Protein AF-A0A8S3W5D9-F1 (afdb_monomer_lite)

Structure (mmCIF, N/CA/C/O backbone):
data_AF-A0A8S3W5D9-F1
#
_entry.id   AF-A0A8S3W5D9-F1
#
loop_
_atom_site.group_PDB
_atom_site.id
_atom_site.type_symbol
_atom_site.label_atom_id
_atom_site.label_alt_id
_atom_site.label_comp_id
_atom_site.label_asym_id
_atom_site.label_entity_id
_atom_site.label_seq_id
_atom_site.pdbx_PDB_ins_code
_atom_site.Cartn_x
_atom_site.Cartn_y
_atom_site.Cartn_z
_atom_site.occupancy
_atom_site.B_iso_or_equiv
_atom_site.auth_seq_id
_atom_site.auth_comp_id
_atom_site.auth_asym_id
_atom_site.auth_atom_id
_atom_site.pdbx_PDB_model_num
ATOM 1 N N . MET A 1 1 ? -58.638 -28.290 43.243 1.00 36.84 1 MET A N 1
ATOM 2 C CA . MET A 1 1 ? -57.303 -28.595 42.692 1.00 36.84 1 MET A CA 1
ATOM 3 C C . MET A 1 1 ? -56.345 -27.625 43.342 1.00 36.84 1 MET A C 1
ATOM 5 O O . MET A 1 1 ? -56.385 -26.438 43.046 1.00 36.84 1 MET A O 1
ATOM 9 N N . GLU A 1 2 ? -55.667 -28.126 44.368 1.00 36.53 2 GLU A N 1
ATOM 10 C CA . GLU A 1 2 ? -54.898 -27.369 45.351 1.00 36.53 2 GLU A CA 1
ATOM 11 C C . GLU A 1 2 ? -53.703 -26.651 44.727 1.00 36.53 2 GLU A C 1
ATOM 13 O O . GLU A 1 2 ? -52.904 -27.234 43.996 1.00 36.53 2 GLU A O 1
ATOM 18 N N . SER A 1 3 ? -53.597 -25.364 45.047 1.00 42.09 3 SER A N 1
ATOM 19 C CA . SER A 1 3 ? -52.453 -24.524 44.723 1.00 42.09 3 SER A CA 1
ATOM 20 C C . SER A 1 3 ? -51.356 -24.793 45.756 1.00 42.09 3 SER A C 1
ATOM 22 O O . SER A 1 3 ? -51.468 -24.388 46.912 1.00 42.09 3 SER A O 1
ATOM 24 N N . ALA A 1 4 ? -50.322 -25.531 45.353 1.00 41.75 4 ALA A N 1
ATOM 25 C CA . ALA A 1 4 ? -49.182 -25.871 46.196 1.00 41.75 4 ALA A CA 1
ATOM 26 C C . ALA A 1 4 ? -48.267 -24.647 46.384 1.00 41.75 4 ALA A C 1
ATOM 28 O O . ALA A 1 4 ? -47.451 -24.313 45.520 1.00 41.75 4 ALA A O 1
ATOM 29 N N . ALA A 1 5 ? -48.394 -23.973 47.528 1.00 47.12 5 ALA A N 1
ATOM 30 C CA . ALA A 1 5 ? -47.416 -22.995 47.984 1.00 47.12 5 ALA A CA 1
ATOM 31 C C . ALA A 1 5 ? -46.080 -23.713 48.253 1.00 47.12 5 ALA A C 1
ATOM 33 O O . ALA A 1 5 ? -45.981 -24.551 49.145 1.00 47.12 5 ALA A O 1
ATOM 34 N N . ARG A 1 6 ? -45.047 -23.417 47.454 1.00 51.97 6 ARG A N 1
ATOM 35 C CA . ARG A 1 6 ? -43.684 -23.924 47.677 1.00 51.97 6 ARG A CA 1
ATOM 36 C C . ARG A 1 6 ? -43.097 -23.250 48.924 1.00 51.97 6 ARG A C 1
ATOM 38 O O . ARG A 1 6 ? -42.790 -22.058 48.884 1.00 51.97 6 ARG A O 1
ATOM 45 N N . TYR A 1 7 ? -42.968 -24.006 50.011 1.00 50.19 7 TYR A N 1
ATOM 46 C CA . TYR A 1 7 ? -42.288 -23.592 51.239 1.00 50.19 7 TYR A CA 1
ATOM 47 C C . TYR A 1 7 ? -40.771 -23.787 51.093 1.00 50.19 7 TYR A C 1
ATOM 49 O O . TYR A 1 7 ? -40.326 -24.807 50.574 1.00 50.19 7 TYR A O 1
ATOM 57 N N . PHE A 1 8 ? -39.990 -22.804 51.544 1.00 58.03 8 PHE A N 1
ATOM 58 C CA . PHE A 1 8 ? -38.555 -22.948 51.797 1.00 58.03 8 PHE A CA 1
ATOM 59 C C . PHE A 1 8 ? -38.371 -23.083 53.315 1.00 58.03 8 PHE A C 1
ATOM 61 O O . PHE A 1 8 ? -38.831 -22.216 54.060 1.00 58.03 8 PHE A O 1
ATOM 68 N N . GLU A 1 9 ? -37.753 -24.177 53.763 1.00 48.09 9 GLU A N 1
ATOM 69 C CA . GLU A 1 9 ? -37.427 -24.424 55.172 1.00 48.09 9 GLU A CA 1
ATOM 70 C C . GLU A 1 9 ? -36.058 -23.824 55.509 1.00 48.09 9 GLU A C 1
ATOM 72 O O . GLU A 1 9 ? -35.058 -24.125 54.859 1.00 48.09 9 GLU A O 1
ATOM 77 N N . VAL A 1 10 ? -36.019 -22.994 56.550 1.00 51.44 10 VAL A N 1
ATOM 78 C CA . VAL A 1 10 ? -34.794 -22.601 57.253 1.00 51.44 10 VAL A CA 1
ATOM 79 C C . VAL A 1 10 ? -35.083 -22.825 58.739 1.00 51.44 10 VAL A C 1
ATOM 81 O O . VAL A 1 10 ? -36.091 -22.334 59.244 1.00 51.44 10 VAL A O 1
ATOM 84 N N . ASP A 1 11 ? -34.263 -23.638 59.408 1.00 51.12 11 ASP A N 1
ATOM 85 C CA . ASP A 1 11 ? -34.349 -23.971 60.842 1.00 51.12 11 ASP A CA 1
ATOM 86 C C . ASP A 1 11 ? -35.689 -24.561 61.340 1.00 51.12 11 ASP A C 1
ATOM 88 O O . ASP A 1 11 ? -36.114 -24.325 62.469 1.00 51.12 11 ASP A O 1
ATOM 92 N N . GLY A 1 12 ? -36.362 -25.375 60.517 1.00 55.16 12 GLY A N 1
ATOM 93 C CA . GLY A 1 12 ? -37.503 -26.196 60.956 1.00 55.16 12 GLY A CA 1
ATOM 94 C C . GLY A 1 12 ? -38.822 -25.445 61.191 1.00 55.16 12 GLY A C 1
ATOM 95 O O . GLY A 1 12 ? -39.760 -26.029 61.733 1.00 55.16 12 GLY A O 1
ATOM 96 N N . LEU A 1 13 ? -38.927 -24.177 60.770 1.00 43.31 13 LEU A N 1
ATOM 97 C CA . LEU A 1 13 ? -40.167 -23.392 60.814 1.00 43.31 13 LEU A CA 1
ATOM 98 C C . LEU A 1 13 ? -40.619 -22.967 59.401 1.00 43.31 13 LEU A C 1
ATOM 100 O O . LEU A 1 13 ? -39.791 -22.538 58.593 1.00 43.31 13 LEU A O 1
ATOM 104 N N . PRO A 1 14 ? -41.929 -23.031 59.080 1.00 50.06 14 PRO A N 1
ATOM 105 C CA . PRO A 1 14 ? -42.445 -22.606 57.782 1.00 50.06 14 PRO A CA 1
ATOM 106 C C . PRO A 1 14 ? -42.304 -21.085 57.619 1.00 50.06 14 PRO A C 1
ATOM 108 O O . PRO A 1 14 ? -43.055 -20.303 58.206 1.00 50.06 14 PRO A O 1
ATOM 111 N N . HIS A 1 15 ? -41.346 -20.649 56.798 1.00 60.06 15 HIS A N 1
ATOM 112 C CA . HIS A 1 15 ? -41.116 -19.232 56.529 1.00 60.06 15 HIS A CA 1
ATOM 113 C C . HIS A 1 15 ? -42.117 -18.710 55.485 1.00 60.06 15 HIS A C 1
ATOM 115 O O . HIS A 1 15 ? -41.978 -18.930 54.277 1.00 60.06 15 HIS A O 1
ATOM 121 N N . PHE A 1 16 ? -43.132 -17.970 55.939 1.00 57.78 16 PHE A N 1
ATOM 122 C CA . PHE A 1 16 ? -43.989 -17.183 55.054 1.00 57.78 16 PHE A CA 1
ATOM 123 C C . PHE A 1 16 ? -43.172 -16.018 54.499 1.00 57.78 16 PHE A C 1
ATOM 125 O O . PHE A 1 16 ? -43.055 -14.970 55.128 1.00 57.78 16 PHE A O 1
ATOM 132 N N . GLY A 1 17 ? -42.578 -16.211 53.317 1.00 63.41 17 GLY A N 1
ATOM 133 C CA . GLY A 1 17 ? -41.844 -15.155 52.628 1.00 63.41 17 GLY A CA 1
ATOM 134 C C . GLY A 1 17 ? -42.749 -13.946 52.429 1.00 63.41 17 GLY A C 1
ATOM 135 O O . GLY A 1 17 ? -43.615 -13.966 51.552 1.00 63.41 17 GLY A O 1
ATOM 136 N N . CYS A 1 18 ? -42.564 -12.914 53.252 1.00 78.25 18 CYS A N 1
ATOM 137 C CA . CYS A 1 18 ? -43.321 -11.683 53.135 1.00 78.25 18 CYS A CA 1
ATOM 138 C C . CYS A 1 18 ? -43.077 -11.086 51.745 1.00 78.25 18 CYS A C 1
ATOM 140 O O . CYS A 1 18 ? -42.005 -11.254 51.153 1.00 78.25 18 CYS A O 1
ATOM 142 N N . LEU A 1 19 ? -44.081 -10.396 51.202 1.00 82.31 19 LEU A N 1
ATOM 143 C CA . LEU A 1 19 ? -43.964 -9.737 49.901 1.00 82.31 19 LEU A CA 1
ATOM 144 C C . LEU A 1 19 ? -42.703 -8.861 49.837 1.00 82.31 19 LEU A C 1
ATOM 146 O O . LEU A 1 19 ? -42.002 -8.884 48.832 1.00 82.31 19 LEU A O 1
ATOM 150 N N . ALA A 1 20 ? -42.369 -8.188 50.943 1.00 84.81 20 ALA A N 1
ATOM 151 C CA . ALA A 1 20 ? -41.162 -7.381 51.084 1.00 84.81 20 ALA A CA 1
ATOM 152 C C . ALA A 1 20 ? -39.865 -8.176 50.849 1.00 84.81 20 ALA A C 1
ATOM 154 O O . ALA A 1 20 ? -38.962 -7.674 50.190 1.00 84.81 20 ALA A O 1
ATOM 155 N N . HIS A 1 21 ? -39.775 -9.424 51.317 1.00 80.62 21 HIS A N 1
ATOM 156 C CA . HIS A 1 21 ? -38.590 -10.258 51.111 1.00 80.62 21 HIS A CA 1
ATOM 157 C C . HIS A 1 21 ? -38.433 -10.673 49.643 1.00 80.62 21 HIS A C 1
ATOM 159 O O . HIS A 1 21 ? -37.343 -10.567 49.088 1.00 80.62 21 HIS A O 1
ATOM 165 N N . LYS A 1 22 ? -39.526 -11.076 48.978 1.00 87.19 22 LYS A N 1
ATOM 166 C CA . LYS A 1 22 ? -39.494 -11.392 47.537 1.00 87.19 22 LYS A CA 1
ATOM 167 C C . LYS A 1 22 ? -39.147 -10.156 46.706 1.00 87.19 22 LYS A C 1
ATOM 169 O O . LYS A 1 22 ? -38.352 -10.256 45.780 1.00 87.19 22 LYS A O 1
ATOM 174 N N . LEU A 1 23 ? -39.710 -8.999 47.065 1.00 87.62 23 LEU A N 1
ATOM 175 C CA . LEU A 1 23 ? -39.392 -7.726 46.420 1.00 87.62 23 LEU A CA 1
ATOM 176 C C . LEU A 1 23 ? -37.906 -7.389 46.584 1.00 87.62 23 LEU A C 1
ATOM 178 O O . LEU A 1 23 ? -37.258 -7.008 45.620 1.00 87.62 23 LEU A O 1
ATOM 182 N N . ASN A 1 24 ? -37.359 -7.581 47.787 1.00 91.38 24 ASN A N 1
ATOM 183 C CA . ASN A 1 24 ? -35.951 -7.335 48.073 1.00 91.38 24 ASN A CA 1
ATOM 184 C C . ASN A 1 24 ? -35.023 -8.237 47.247 1.00 91.38 24 ASN A C 1
ATOM 186 O O . ASN A 1 24 ? -34.031 -7.745 46.726 1.00 91.38 24 ASN A O 1
ATOM 190 N N . LEU A 1 25 ? -35.356 -9.520 47.071 1.00 91.00 25 LEU A N 1
ATOM 191 C CA . LEU A 1 25 ? -34.579 -10.419 46.209 1.00 91.00 25 LEU A CA 1
ATOM 192 C C . LEU A 1 25 ? -34.601 -9.969 44.742 1.00 91.00 25 LEU A C 1
ATOM 194 O O . LEU A 1 25 ? -33.547 -9.862 44.128 1.00 91.00 25 LEU A O 1
ATOM 198 N N . VAL A 1 26 ? -35.775 -9.612 44.206 1.00 93.25 26 VAL A N 1
ATOM 199 C CA . VAL A 1 26 ? -35.895 -9.085 42.832 1.00 93.25 26 VAL A CA 1
ATOM 200 C C . VAL A 1 26 ? -35.097 -7.790 42.660 1.00 93.25 26 VAL A C 1
ATOM 202 O O . VAL A 1 26 ? -34.435 -7.599 41.643 1.00 93.25 26 VAL A O 1
ATOM 205 N N . ILE A 1 27 ? -35.128 -6.902 43.658 1.00 95.00 27 ILE A N 1
ATOM 206 C CA . ILE A 1 27 ? -34.351 -5.658 43.649 1.00 95.00 27 ILE A CA 1
ATOM 207 C C . ILE A 1 27 ? -32.849 -5.960 43.689 1.00 95.00 27 ILE A C 1
ATOM 209 O O . ILE A 1 27 ? -32.093 -5.348 42.941 1.00 95.00 27 ILE A O 1
ATOM 213 N N . GLN A 1 28 ? -32.404 -6.896 44.528 1.00 94.94 28 GLN A N 1
ATOM 214 C CA . GLN A 1 28 ? -30.994 -7.281 44.620 1.00 94.94 28 GLN A CA 1
ATOM 215 C C . GLN A 1 28 ? -30.481 -7.903 43.317 1.00 94.94 28 GLN A C 1
ATOM 217 O O . GLN A 1 28 ? -29.402 -7.526 42.860 1.00 94.94 28 GLN A O 1
ATOM 222 N N . ASP A 1 29 ? -31.264 -8.781 42.689 1.00 95.62 29 ASP A N 1
ATOM 223 C CA . ASP A 1 29 ? -30.923 -9.370 41.392 1.00 95.62 29 ASP A CA 1
ATOM 224 C C . ASP A 1 29 ? -30.850 -8.297 40.297 1.00 95.62 29 ASP A C 1
ATOM 226 O O . ASP A 1 29 ? -29.861 -8.226 39.568 1.00 95.62 29 ASP A O 1
ATOM 230 N N . ALA A 1 30 ? -31.831 -7.389 40.236 1.00 94.88 30 ALA A N 1
ATOM 231 C CA . ALA A 1 30 ? -31.822 -6.286 39.275 1.00 94.88 30 ALA A CA 1
ATOM 232 C C . ALA A 1 30 ? -30.620 -5.345 39.476 1.00 94.88 30 ALA A C 1
ATOM 234 O O . ALA A 1 30 ? -29.973 -4.938 38.512 1.00 94.88 30 ALA A O 1
ATOM 235 N N . LEU A 1 31 ? -30.278 -5.013 40.726 1.00 95.62 31 LEU A N 1
ATOM 236 C CA . LEU A 1 31 ? -29.110 -4.185 41.043 1.00 95.62 31 LEU A CA 1
ATOM 237 C C . LEU A 1 31 ? -27.798 -4.870 40.653 1.00 95.62 31 LEU A C 1
ATOM 239 O O . LEU A 1 31 ? -26.879 -4.199 40.181 1.00 95.62 31 LEU A O 1
ATOM 243 N N . LYS A 1 32 ? -27.713 -6.194 40.816 1.00 96.19 32 LYS A N 1
ATOM 244 C CA . LYS A 1 32 ? -26.554 -6.980 40.393 1.00 96.19 32 LYS A CA 1
ATOM 245 C C . LYS A 1 32 ? -26.386 -6.946 38.875 1.00 96.19 32 LYS A C 1
ATOM 247 O O . LYS A 1 32 ? -25.294 -6.644 38.403 1.00 96.19 32 LYS A O 1
ATOM 252 N N . GLU A 1 33 ? -27.459 -7.171 38.117 1.00 95.69 33 GLU A N 1
ATOM 253 C CA . GLU A 1 33 ? -27.411 -7.083 36.652 1.00 95.69 33 GLU A CA 1
ATOM 254 C C . GLU A 1 33 ? -27.001 -5.684 36.172 1.00 95.69 33 GLU A C 1
ATOM 256 O O . GLU A 1 33 ? -26.160 -5.548 35.281 1.00 95.69 33 GLU A O 1
ATOM 261 N N . ILE A 1 34 ? -27.530 -4.628 36.798 1.00 95.12 34 ILE A N 1
ATOM 262 C CA . ILE A 1 34 ? -27.139 -3.246 36.491 1.00 95.12 34 ILE A CA 1
ATOM 263 C C . ILE A 1 34 ? -25.645 -3.034 36.779 1.00 95.12 34 ILE A C 1
ATOM 265 O O . ILE A 1 34 ? -24.938 -2.476 35.936 1.00 95.12 34 ILE A O 1
ATOM 269 N N . GLY A 1 35 ? -25.134 -3.525 37.911 1.00 94.00 35 GLY A N 1
ATOM 270 C CA . GLY A 1 35 ? -23.704 -3.480 38.234 1.00 94.00 35 GLY A CA 1
ATOM 271 C C . GLY A 1 35 ? -22.832 -4.189 37.190 1.00 94.00 35 GLY A C 1
ATOM 272 O O . GLY A 1 35 ? -21.834 -3.633 36.723 1.00 94.00 35 GLY A O 1
ATOM 273 N N . ASP A 1 36 ? -23.247 -5.374 36.745 1.00 94.38 36 ASP A N 1
ATOM 274 C CA . ASP A 1 36 ? -22.544 -6.148 35.717 1.00 94.38 36 ASP A CA 1
ATOM 275 C C . ASP A 1 36 ? -22.544 -5.440 34.351 1.00 94.38 36 ASP A C 1
ATOM 277 O O . ASP A 1 36 ? -21.566 -5.504 33.604 1.00 94.38 36 ASP A O 1
ATOM 281 N N . THR A 1 37 ? -23.623 -4.740 33.988 1.00 92.56 37 THR A N 1
ATOM 282 C CA . THR A 1 37 ? -23.642 -3.940 32.749 1.00 92.56 37 THR A CA 1
ATOM 283 C C . THR A 1 37 ? -22.747 -2.705 32.841 1.00 92.56 37 THR A C 1
ATOM 285 O O . THR A 1 37 ? -22.040 -2.398 31.879 1.00 92.56 37 THR A O 1
ATOM 288 N N . LEU A 1 38 ? -22.712 -2.036 33.998 1.00 91.88 38 LEU A N 1
ATOM 289 C CA . LEU A 1 38 ? -21.882 -0.854 34.218 1.00 91.88 38 LEU A CA 1
ATOM 290 C C . LEU A 1 38 ? -20.390 -1.183 34.082 1.00 91.88 38 LEU A C 1
ATOM 292 O O . LEU A 1 38 ? -19.671 -0.475 33.377 1.00 91.88 38 LEU A O 1
ATOM 296 N N . THR A 1 39 ? -19.941 -2.288 34.681 1.00 91.88 39 THR A N 1
ATOM 297 C CA . THR A 1 39 ? -18.540 -2.738 34.579 1.00 91.88 39 THR A CA 1
ATOM 298 C C . THR A 1 39 ? -18.141 -3.066 33.138 1.00 91.88 39 THR A C 1
ATOM 300 O O . THR A 1 39 ? -17.059 -2.683 32.690 1.00 91.88 39 THR A O 1
ATOM 303 N N . LYS A 1 40 ? -19.031 -3.694 32.355 1.00 90.00 40 LYS A N 1
ATOM 304 C CA . LYS A 1 40 ? -18.796 -3.945 30.922 1.00 90.00 40 LYS A CA 1
ATOM 305 C C . LYS A 1 40 ? -18.645 -2.643 30.139 1.00 90.00 40 LYS A C 1
ATOM 307 O O . LYS A 1 40 ? -17.696 -2.511 29.370 1.00 90.00 40 LYS A O 1
ATOM 312 N N . VAL A 1 41 ? -19.532 -1.669 30.347 1.00 91.44 41 VAL A N 1
ATOM 313 C CA . VAL A 1 41 ? -19.454 -0.364 29.666 1.00 91.44 41 V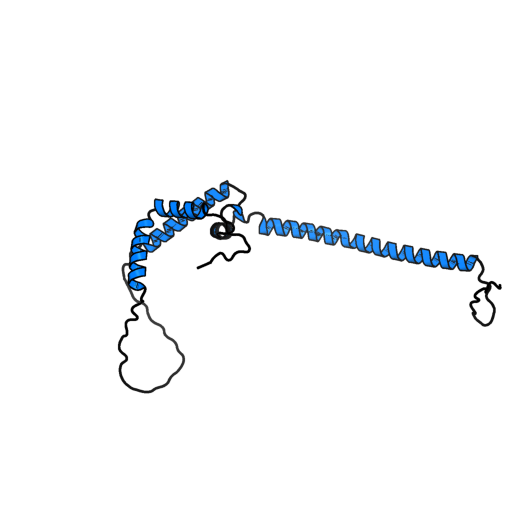AL A CA 1
ATOM 314 C C . VAL A 1 41 ? -18.166 0.376 30.035 1.00 91.44 41 VAL A C 1
ATOM 316 O O . VAL A 1 41 ? -17.491 0.885 29.142 1.00 91.44 41 VAL A O 1
ATOM 319 N N . GLN A 1 42 ? -17.777 0.366 31.312 1.00 90.12 42 GLN A N 1
ATOM 320 C CA . GLN A 1 42 ? -16.510 0.945 31.773 1.00 90.12 42 GLN A CA 1
ATOM 321 C C . GLN A 1 42 ? -15.309 0.290 31.082 1.00 90.12 42 GLN A C 1
ATOM 323 O O . GLN A 1 42 ? -14.475 0.996 30.523 1.00 90.12 42 GLN A O 1
ATOM 328 N N . SER A 1 43 ? -15.270 -1.044 31.007 1.00 87.25 43 SER A N 1
ATOM 329 C CA . SER A 1 43 ? -14.180 -1.756 30.325 1.00 87.25 43 SER A CA 1
ATOM 330 C C . SER A 1 43 ? -14.089 -1.431 28.826 1.00 87.25 43 SER A C 1
ATOM 332 O O . SER A 1 43 ? -12.998 -1.289 28.276 1.00 87.25 43 SER A O 1
ATOM 334 N N . LEU A 1 44 ? -15.227 -1.251 28.147 1.00 85.12 44 LEU A N 1
ATOM 335 C CA . LEU A 1 44 ? -15.256 -0.849 26.738 1.00 85.12 44 LEU A CA 1
ATOM 336 C C . LEU A 1 44 ? -14.764 0.587 26.550 1.00 85.12 44 LEU A C 1
ATOM 338 O O . LEU A 1 44 ? -14.072 0.881 25.574 1.00 85.12 44 LEU A O 1
ATOM 342 N N . GLN A 1 45 ? -15.099 1.469 27.489 1.00 89.56 45 GLN A N 1
ATOM 343 C CA . GLN A 1 45 ? -14.631 2.846 27.486 1.00 89.56 45 GLN A CA 1
ATOM 344 C C . GLN A 1 45 ? -13.114 2.921 27.713 1.00 89.56 45 GLN A C 1
ATOM 346 O O . GLN A 1 45 ? -12.435 3.659 27.003 1.00 89.56 45 GLN A O 1
ATOM 351 N N . GLU A 1 46 ? -12.567 2.099 28.610 1.00 90.38 46 GLU A N 1
ATOM 352 C CA . GLU A 1 46 ? -11.118 1.976 28.825 1.00 90.38 46 GLU A CA 1
ATOM 353 C C . GLU A 1 46 ? -10.373 1.430 27.593 1.00 90.38 46 GLU A C 1
ATOM 355 O O . GLU A 1 46 ? -9.229 1.810 27.334 1.00 90.38 46 GLU A O 1
ATOM 360 N N . LEU A 1 47 ? -11.018 0.578 26.788 1.00 89.62 47 LEU A N 1
ATOM 361 C CA . LEU A 1 47 ? -10.441 0.021 25.558 1.00 89.62 47 LEU A CA 1
ATOM 362 C C . LEU A 1 47 ? -10.492 0.974 24.354 1.00 89.62 47 LEU A C 1
ATOM 364 O O . LEU A 1 47 ? -9.733 0.787 23.397 1.00 89.62 47 LEU A O 1
ATOM 368 N N . TYR A 1 48 ? -11.344 1.999 24.380 1.00 90.38 48 TYR A N 1
ATOM 369 C CA . TYR A 1 48 ? -11.535 2.903 23.245 1.00 90.38 48 TYR A CA 1
ATOM 370 C C . TYR A 1 48 ? -10.261 3.681 22.883 1.00 90.38 48 TYR A C 1
ATOM 372 O O . TYR A 1 48 ? -9.840 3.687 21.721 1.00 90.38 48 TYR A O 1
ATOM 380 N N . ASP A 1 49 ? -9.608 4.294 23.872 1.00 90.69 49 ASP A N 1
ATOM 381 C CA . ASP A 1 49 ? -8.414 5.115 23.646 1.00 90.69 49 ASP A CA 1
ATOM 382 C C . ASP A 1 49 ? -7.211 4.302 23.122 1.00 90.69 49 ASP A C 1
ATOM 384 O O . ASP A 1 49 ? -6.594 4.724 22.133 1.00 90.69 49 ASP A O 1
ATOM 388 N N . PRO A 1 50 ? -6.877 3.117 23.681 1.00 93.06 50 PRO A N 1
ATOM 389 C CA . PRO A 1 50 ? -5.857 2.233 23.119 1.00 93.06 50 PRO A CA 1
ATOM 390 C C . PRO A 1 50 ? -6.134 1.810 21.672 1.00 93.06 50 PRO A C 1
ATOM 392 O O . PRO A 1 50 ? -5.221 1.855 20.844 1.00 93.06 50 PRO A O 1
ATOM 395 N N . VAL A 1 51 ? -7.376 1.435 21.342 1.00 94.31 51 VAL A N 1
ATOM 396 C CA . VAL A 1 51 ? -7.755 1.000 19.985 1.00 94.31 51 VAL A CA 1
ATOM 397 C C . VAL A 1 51 ? -7.653 2.156 18.998 1.00 94.31 51 VAL A C 1
ATOM 399 O O . VAL A 1 51 ? -7.078 2.002 17.918 1.00 94.31 51 VAL A O 1
ATOM 402 N N . LYS A 1 52 ? -8.127 3.344 19.380 1.00 95.25 52 LYS A N 1
ATOM 403 C CA . LYS A 1 52 ? -7.990 4.554 18.565 1.00 95.25 52 LYS A CA 1
ATOM 404 C C . LYS A 1 52 ? -6.520 4.901 18.331 1.00 95.25 52 LYS A C 1
ATOM 406 O O . LYS A 1 52 ? -6.117 5.168 17.200 1.00 95.25 52 LYS A O 1
ATOM 411 N N . LYS A 1 53 ? -5.688 4.831 19.374 1.00 95.88 53 LYS A N 1
ATOM 412 C CA . LYS A 1 53 ? -4.239 5.062 19.271 1.00 95.88 53 LYS A CA 1
ATOM 413 C C . LYS A 1 53 ? -3.559 4.040 18.361 1.00 95.88 53 LYS A C 1
ATOM 415 O O . LYS A 1 53 ? -2.669 4.409 17.597 1.00 95.88 53 LYS A O 1
ATOM 420 N N . LEU A 1 54 ? -3.966 2.772 18.425 1.00 95.75 54 LEU A N 1
ATOM 421 C CA . LEU A 1 54 ? -3.478 1.725 17.530 1.00 95.75 54 LEU A CA 1
ATOM 422 C C . LEU A 1 54 ? -3.869 2.010 16.076 1.00 95.75 54 LEU A C 1
ATOM 424 O O . LEU A 1 54 ? -3.012 1.920 15.200 1.00 95.75 54 LEU A O 1
ATOM 428 N N . ALA A 1 55 ? -5.119 2.399 15.825 1.00 96.19 55 ALA A N 1
ATOM 429 C CA . ALA A 1 55 ? -5.601 2.736 14.489 1.00 96.19 55 ALA A CA 1
ATOM 430 C C . ALA A 1 55 ? -4.827 3.918 13.882 1.00 96.19 55 ALA A C 1
ATOM 432 O O . ALA A 1 55 ? -4.378 3.833 12.738 1.00 96.19 55 ALA A O 1
ATOM 433 N N . GLU A 1 56 ? -4.589 4.983 14.654 1.00 96.69 56 GLU A N 1
ATOM 434 C CA . GLU A 1 56 ? -3.787 6.121 14.189 1.00 96.69 56 GLU A CA 1
ATOM 435 C C . GLU A 1 56 ? -2.323 5.729 13.947 1.00 96.69 56 GLU A C 1
ATOM 437 O O . GLU A 1 56 ? -1.755 6.085 12.915 1.00 96.69 56 GLU A O 1
ATOM 442 N N . LYS A 1 57 ? -1.717 4.919 14.827 1.00 96.31 57 LYS A N 1
ATOM 443 C CA . LYS A 1 57 ? -0.360 4.392 14.604 1.00 96.31 57 LYS A CA 1
ATOM 444 C C . LYS A 1 57 ? -0.269 3.516 13.360 1.00 96.31 57 LYS A C 1
ATOM 446 O O . LYS A 1 57 ? 0.718 3.599 12.635 1.00 96.31 57 LYS A O 1
ATOM 451 N N . LEU A 1 58 ? -1.271 2.676 13.111 1.00 95.81 58 LEU A N 1
ATOM 452 C CA . LEU A 1 58 ? -1.318 1.826 11.927 1.00 95.81 58 LEU A CA 1
ATOM 453 C C . LEU A 1 58 ? -1.434 2.677 10.663 1.00 95.81 58 LEU A C 1
ATOM 455 O O . LEU A 1 58 ? -0.666 2.491 9.723 1.00 95.81 58 LEU A O 1
ATOM 459 N N . LYS A 1 59 ? -2.345 3.652 10.665 1.00 95.19 59 LYS A N 1
ATOM 460 C CA . LYS A 1 59 ? -2.530 4.604 9.567 1.00 95.19 59 LYS A CA 1
ATOM 461 C C . LYS A 1 59 ? -1.248 5.379 9.270 1.00 95.19 59 LYS A C 1
ATOM 463 O O . LYS A 1 59 ? -0.874 5.506 8.106 1.00 95.19 59 LYS A O 1
ATOM 468 N N . GLU A 1 60 ? -0.553 5.847 10.301 1.00 95.75 60 GLU A N 1
ATOM 469 C CA . GLU A 1 60 ? 0.731 6.531 10.150 1.00 95.75 60 GLU A CA 1
ATOM 470 C C . GLU A 1 60 ? 1.828 5.583 9.645 1.00 95.75 60 GLU A C 1
ATOM 472 O O . GLU A 1 60 ? 2.564 5.908 8.715 1.00 95.75 60 GLU A O 1
ATOM 477 N N . GLY A 1 61 ? 1.891 4.358 10.171 1.00 92.88 61 GLY A N 1
ATOM 478 C CA . GLY A 1 61 ? 2.807 3.318 9.700 1.00 92.88 61 GLY A CA 1
ATOM 479 C C . GLY A 1 61 ? 2.602 2.973 8.222 1.00 92.88 61 GLY A C 1
ATOM 480 O O . GLY A 1 61 ? 3.569 2.825 7.477 1.00 92.88 61 GLY A O 1
ATOM 481 N N . MET A 1 62 ? 1.350 2.905 7.769 1.00 91.25 62 MET A N 1
ATOM 482 C CA . MET A 1 62 ? 1.022 2.692 6.360 1.00 91.25 62 MET A CA 1
ATOM 483 C C . MET A 1 62 ? 1.439 3.885 5.499 1.00 91.25 62 MET A C 1
ATOM 485 O O . MET A 1 62 ? 2.042 3.690 4.449 1.00 91.25 62 MET A O 1
ATOM 489 N N . LYS A 1 63 ? 1.176 5.121 5.931 1.00 89.25 63 LYS A N 1
ATOM 490 C CA . LYS A 1 63 ? 1.572 6.322 5.178 1.00 89.25 63 LYS A CA 1
ATOM 491 C C . LYS A 1 63 ? 3.086 6.483 5.080 1.00 89.25 63 LYS A C 1
ATOM 493 O O . LYS A 1 63 ? 3.595 6.776 4.005 1.00 89.25 63 LYS A O 1
ATOM 498 N N . THR A 1 64 ? 3.807 6.267 6.171 1.00 88.69 64 THR A N 1
ATOM 499 C CA . THR A 1 64 ? 5.270 6.409 6.202 1.00 88.69 64 THR A CA 1
ATOM 500 C C . THR A 1 64 ? 5.962 5.345 5.357 1.00 88.69 64 THR A C 1
ATOM 502 O O . THR A 1 64 ? 6.856 5.670 4.580 1.00 88.69 64 THR A O 1
ATOM 505 N N . ARG A 1 65 ? 5.529 4.081 5.459 1.00 86.38 65 ARG A N 1
ATOM 506 C CA . ARG A 1 65 ? 6.169 2.954 4.762 1.00 86.38 65 ARG A CA 1
ATOM 507 C C . ARG A 1 65 ? 5.687 2.764 3.324 1.00 86.38 65 ARG A C 1
ATOM 509 O O . ARG A 1 65 ? 6.475 2.348 2.484 1.00 86.38 65 ARG A O 1
ATOM 516 N N . LEU A 1 66 ? 4.411 3.038 3.038 1.00 82.75 66 LEU A N 1
ATOM 517 C CA . LEU A 1 66 ? 3.779 2.769 1.733 1.00 82.75 66 LEU A CA 1
ATOM 518 C C . LEU A 1 66 ? 3.368 4.035 0.973 1.00 82.75 66 LEU A C 1
ATOM 520 O O . LEU A 1 66 ? 2.969 3.939 -0.185 1.00 82.75 66 LEU A O 1
ATOM 524 N N . GLY A 1 67 ? 3.441 5.219 1.585 1.00 79.25 67 GLY A N 1
ATOM 525 C CA . GLY A 1 67 ? 2.869 6.438 1.007 1.00 79.25 67 GLY A CA 1
ATOM 526 C C . GLY A 1 67 ? 3.514 6.889 -0.300 1.00 79.25 67 GLY A C 1
ATOM 527 O O . GLY A 1 67 ? 2.886 7.630 -1.044 1.00 79.25 67 GLY A O 1
ATOM 528 N N . ASN A 1 68 ? 4.742 6.449 -0.596 1.00 80.31 68 ASN A N 1
ATOM 529 C CA . ASN A 1 68 ? 5.476 6.851 -1.798 1.00 80.31 68 ASN A CA 1
ATOM 530 C C . ASN A 1 68 ? 6.210 5.685 -2.452 1.00 80.31 68 ASN A C 1
ATOM 532 O O . ASN A 1 68 ? 7.378 5.799 -2.815 1.00 80.31 68 ASN A O 1
ATOM 536 N N . LEU A 1 69 ? 5.520 4.556 -2.591 1.00 81.44 69 LEU A N 1
ATOM 537 C CA . LEU A 1 69 ? 6.097 3.369 -3.214 1.00 81.44 69 LEU A CA 1
ATOM 538 C C . LEU A 1 69 ? 6.547 3.637 -4.661 1.00 81.44 69 LEU A C 1
ATOM 540 O O . LEU A 1 69 ? 7.602 3.164 -5.065 1.00 81.44 69 LEU A O 1
ATOM 544 N N . GLU A 1 70 ? 5.792 4.468 -5.388 1.00 80.75 70 GLU A N 1
ATOM 545 C CA . GLU A 1 70 ? 6.079 4.865 -6.776 1.00 80.75 70 GLU A CA 1
ATOM 546 C C . GLU A 1 70 ? 7.387 5.675 -6.912 1.00 80.75 70 GLU A C 1
ATOM 548 O O . GLU A 1 70 ? 8.033 5.642 -7.957 1.00 80.75 70 GLU A O 1
ATOM 553 N N . ARG A 1 71 ? 7.826 6.362 -5.842 1.00 82.94 71 ARG A N 1
ATOM 554 C CA . ARG A 1 71 ? 9.103 7.098 -5.835 1.00 82.94 71 ARG A CA 1
ATOM 555 C C . ARG A 1 71 ? 10.307 6.178 -5.681 1.00 82.94 71 ARG A C 1
ATOM 557 O O . ARG A 1 71 ? 11.428 6.587 -5.973 1.00 82.94 71 ARG A O 1
ATOM 564 N N . ASN A 1 72 ? 10.101 4.959 -5.182 1.00 87.56 72 ASN A N 1
ATOM 565 C CA . ASN A 1 72 ? 11.171 3.983 -5.103 1.00 87.56 72 ASN A CA 1
ATOM 566 C C . ASN A 1 72 ? 11.387 3.378 -6.491 1.00 87.56 72 ASN A C 1
ATOM 568 O O . ASN A 1 72 ? 10.532 2.654 -7.006 1.00 87.56 72 ASN A O 1
ATOM 572 N N . GLU A 1 73 ? 12.542 3.676 -7.077 1.00 88.56 73 GLU A N 1
ATOM 573 C CA . GLU A 1 73 ? 12.901 3.230 -8.417 1.00 88.56 73 GLU A CA 1
ATOM 574 C C . GLU A 1 73 ? 12.867 1.702 -8.534 1.00 88.56 73 GLU A C 1
ATOM 576 O O . GLU A 1 73 ? 12.182 1.177 -9.402 1.00 88.56 73 GLU A O 1
ATOM 581 N N . THR A 1 74 ? 13.525 0.969 -7.634 1.00 88.44 74 THR A N 1
ATOM 582 C CA . THR A 1 74 ? 13.615 -0.498 -7.699 1.00 88.44 74 THR A CA 1
ATOM 583 C C . THR A 1 74 ? 12.247 -1.165 -7.647 1.00 88.44 74 THR A C 1
ATOM 585 O O . THR A 1 74 ? 11.958 -2.048 -8.456 1.00 88.44 74 THR A O 1
ATOM 588 N N . ILE A 1 75 ? 11.388 -0.745 -6.714 1.00 88.44 75 ILE A N 1
ATOM 589 C CA . ILE A 1 75 ? 10.050 -1.329 -6.562 1.00 88.44 75 ILE A CA 1
ATOM 590 C C . ILE A 1 75 ? 9.202 -1.010 -7.790 1.00 88.44 75 ILE A C 1
ATOM 592 O O . ILE A 1 75 ? 8.522 -1.891 -8.317 1.00 88.44 75 ILE A O 1
ATOM 596 N N . SER A 1 76 ? 9.275 0.223 -8.283 1.00 88.81 76 SER A N 1
ATOM 597 C CA . SER A 1 76 ? 8.475 0.652 -9.426 1.00 88.81 76 SER A CA 1
ATOM 598 C C . SER A 1 76 ? 8.942 -0.006 -10.723 1.00 88.81 76 SER A C 1
ATOM 600 O O . SER A 1 76 ? 8.109 -0.502 -11.477 1.00 88.81 76 SER A O 1
ATOM 602 N N . LEU A 1 77 ? 10.257 -0.109 -10.947 1.00 88.69 77 LEU A N 1
ATOM 603 C CA . LEU A 1 77 ? 10.841 -0.847 -12.070 1.00 88.69 77 LEU A CA 1
ATOM 604 C C . LEU A 1 77 ? 10.421 -2.317 -12.039 1.00 88.69 77 LEU A C 1
ATOM 606 O O . LEU A 1 77 ? 9.904 -2.825 -13.028 1.00 88.69 77 LEU A O 1
ATOM 610 N N . SER A 1 78 ? 10.569 -2.976 -10.887 1.00 89.25 78 SER A N 1
ATOM 611 C CA . SER A 1 78 ? 10.174 -4.382 -10.721 1.00 89.25 78 SER A CA 1
ATOM 612 C C . SER A 1 78 ? 8.678 -4.582 -10.978 1.00 89.25 78 SER A C 1
ATOM 614 O O . SER A 1 78 ? 8.270 -5.587 -11.548 1.00 89.25 78 SER A O 1
ATOM 616 N N . THR A 1 79 ? 7.855 -3.605 -10.590 1.00 89.88 79 THR A N 1
ATOM 617 C CA . THR A 1 79 ? 6.404 -3.645 -10.799 1.00 89.88 79 THR A CA 1
ATOM 618 C C . THR A 1 79 ? 6.026 -3.440 -12.268 1.00 89.88 79 THR A C 1
ATOM 620 O O . THR A 1 79 ? 5.133 -4.125 -12.760 1.00 89.88 79 THR A O 1
ATOM 623 N N . ILE A 1 80 ? 6.701 -2.538 -12.993 1.00 89.81 80 ILE A N 1
ATOM 624 C CA . ILE A 1 80 ? 6.480 -2.356 -14.438 1.00 89.81 80 ILE A CA 1
ATOM 625 C C . ILE A 1 80 ? 6.901 -3.604 -15.223 1.00 89.81 80 ILE A C 1
ATOM 627 O O . ILE A 1 80 ? 6.208 -4.009 -16.158 1.00 89.81 80 ILE A O 1
ATOM 631 N N . LEU A 1 81 ? 8.020 -4.221 -14.842 1.00 88.50 81 LEU A N 1
ATOM 632 C CA . LEU A 1 81 ? 8.542 -5.429 -15.484 1.00 88.50 81 LEU A CA 1
ATOM 633 C C . LEU A 1 81 ? 7.732 -6.690 -15.156 1.00 88.50 81 LEU A C 1
ATOM 635 O O . LEU A 1 81 ? 7.961 -7.728 -15.766 1.00 88.50 81 LEU A O 1
ATOM 639 N N . ASP A 1 82 ? 6.764 -6.620 -14.240 1.00 88.56 82 ASP A N 1
ATOM 640 C CA . ASP A 1 82 ? 5.826 -7.714 -14.008 1.00 88.56 82 ASP A CA 1
ATOM 641 C C . ASP A 1 82 ? 4.679 -7.659 -15.043 1.00 88.56 82 ASP A C 1
ATOM 643 O O . ASP A 1 82 ? 3.891 -6.698 -15.040 1.00 88.56 82 ASP A O 1
ATOM 647 N N . PRO A 1 83 ? 4.504 -8.699 -15.886 1.00 85.94 83 PRO A N 1
ATOM 648 C CA . PRO A 1 83 ? 3.468 -8.730 -16.923 1.00 85.94 83 PRO A CA 1
ATOM 649 C C . PRO A 1 83 ? 2.033 -8.598 -16.394 1.00 85.94 83 PRO A C 1
ATOM 651 O O . PRO A 1 83 ? 1.113 -8.288 -17.155 1.00 85.94 83 PRO A O 1
ATOM 654 N N . ARG A 1 84 ? 1.813 -8.847 -15.096 1.00 85.44 84 ARG A N 1
ATOM 655 C CA . ARG A 1 84 ? 0.497 -8.758 -14.441 1.00 85.44 84 ARG A CA 1
ATOM 656 C C . ARG A 1 84 ? 0.114 -7.328 -14.072 1.00 85.44 84 ARG A C 1
ATOM 658 O O . ARG A 1 84 ? -1.069 -7.045 -13.889 1.00 85.44 84 ARG A O 1
ATOM 665 N N . PHE A 1 85 ? 1.095 -6.443 -13.917 1.00 86.00 85 PHE A N 1
ATOM 666 C CA . PHE A 1 85 ? 0.897 -5.097 -13.386 1.00 86.00 85 PHE A CA 1
ATOM 667 C C . PHE A 1 85 ? 1.187 -4.021 -14.434 1.00 86.00 85 PHE A C 1
ATOM 669 O O . PHE A 1 85 ? 0.313 -3.183 -14.688 1.00 86.00 85 PHE A O 1
ATOM 676 N N . LYS A 1 86 ? 2.372 -4.051 -15.062 1.00 87.75 86 LYS A N 1
ATOM 677 C CA . LYS A 1 86 ? 2.843 -3.041 -16.027 1.00 87.75 86 LYS A CA 1
ATOM 678 C C . LYS A 1 86 ? 2.524 -1.613 -15.549 1.00 87.75 86 LYS A C 1
ATOM 680 O O . LYS A 1 86 ? 2.736 -1.264 -14.389 1.00 87.75 86 LYS A O 1
ATOM 685 N N . LEU A 1 87 ? 1.935 -0.790 -16.419 1.00 84.25 87 LEU A N 1
ATOM 686 C CA . LEU A 1 87 ? 1.557 0.593 -16.124 1.00 84.25 87 LEU A CA 1
ATOM 687 C C . LEU A 1 87 ? 0.318 0.729 -15.221 1.00 84.25 87 LEU A C 1
ATOM 689 O O . LEU A 1 87 ? 0.046 1.825 -14.743 1.00 84.25 87 LEU A O 1
ATOM 693 N N . LYS A 1 88 ? -0.454 -0.341 -14.966 1.00 84.69 88 LYS A N 1
ATOM 694 C CA . LYS A 1 88 ? -1.681 -0.249 -14.144 1.00 84.69 88 LYS A CA 1
ATOM 695 C C . LYS A 1 88 ? -1.408 -0.105 -12.654 1.00 84.69 88 LYS A C 1
ATOM 697 O O . LYS A 1 88 ? -2.295 0.339 -11.928 1.00 84.69 88 LYS A O 1
ATOM 702 N N . ALA A 1 89 ? -0.228 -0.506 -12.191 1.00 82.56 89 ALA A N 1
ATOM 703 C CA . ALA A 1 89 ? 0.116 -0.394 -10.779 1.00 82.56 89 ALA A CA 1
ATOM 704 C C . ALA A 1 89 ? 0.463 1.038 -10.349 1.00 82.56 89 ALA A C 1
ATOM 706 O O . ALA A 1 89 ? 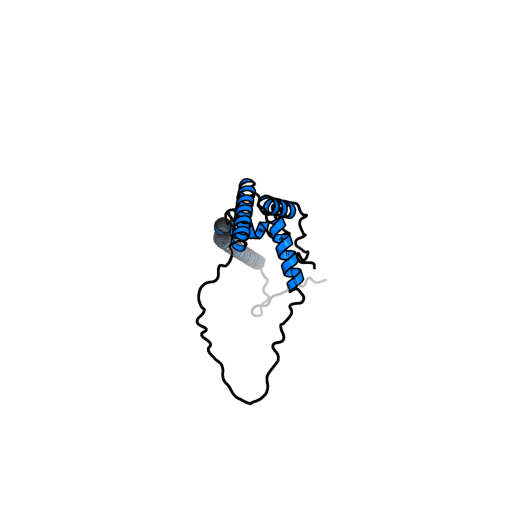0.400 1.329 -9.157 1.00 82.56 89 ALA A O 1
ATOM 707 N N . ILE A 1 90 ? 0.792 1.919 -11.299 1.00 84.06 90 ILE A N 1
ATOM 708 C CA . ILE A 1 90 ? 1.199 3.298 -11.030 1.00 84.06 90 ILE A CA 1
ATOM 709 C C . ILE A 1 90 ? 0.029 4.228 -11.346 1.00 84.06 90 ILE A C 1
ATOM 711 O O . ILE A 1 90 ? -0.553 4.175 -12.429 1.00 84.06 90 ILE A O 1
ATOM 715 N N . LYS A 1 91 ? -0.334 5.087 -10.392 1.00 85.38 91 LYS A N 1
ATOM 716 C CA . LYS A 1 91 ? -1.426 6.057 -10.560 1.00 85.38 91 LYS A CA 1
ATOM 717 C C . LYS A 1 91 ? -0.936 7.383 -11.137 1.00 85.38 91 LY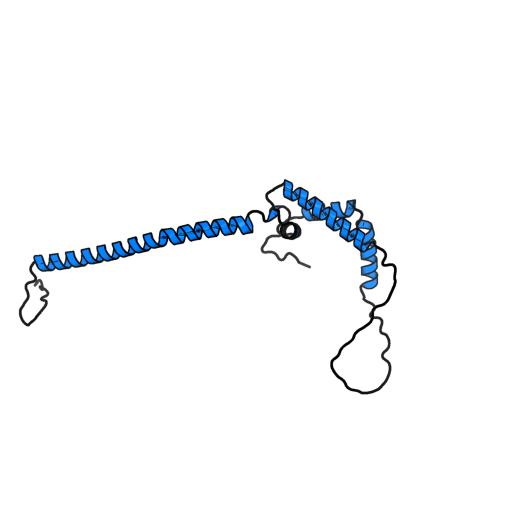S A C 1
ATOM 719 O O . LYS A 1 91 ? -1.682 8.038 -11.864 1.00 85.38 91 LYS A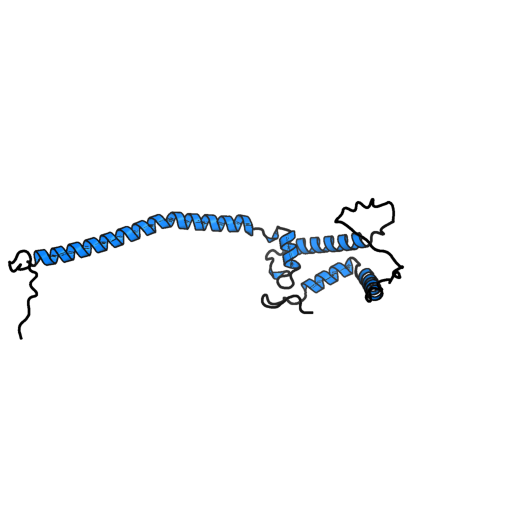 O 1
ATOM 724 N N . ASN A 1 92 ? 0.290 7.794 -10.811 1.00 87.19 92 ASN A N 1
ATOM 725 C CA . ASN A 1 92 ? 0.846 9.067 -11.260 1.00 87.19 92 ASN A CA 1
ATOM 726 C C . ASN A 1 92 ? 1.449 8.967 -12.676 1.00 87.19 92 ASN A C 1
ATOM 728 O O . ASN A 1 92 ? 2.415 8.240 -12.900 1.00 87.19 92 ASN A O 1
ATOM 732 N N . LYS A 1 93 ? 0.919 9.759 -13.618 1.00 86.19 93 LYS A N 1
ATOM 733 C CA . LYS A 1 93 ? 1.390 9.810 -15.013 1.00 86.19 93 LYS A CA 1
ATOM 734 C C . LYS A 1 93 ? 2.822 10.332 -15.155 1.00 86.19 93 LYS A C 1
ATOM 736 O O . LYS A 1 93 ? 3.562 9.817 -15.982 1.00 86.19 93 LYS A O 1
ATOM 741 N N . GLU A 1 94 ? 3.230 11.305 -14.345 1.00 87.38 94 GLU A N 1
ATOM 742 C CA . GLU A 1 94 ? 4.586 11.873 -14.411 1.00 87.38 94 GLU A CA 1
ATOM 743 C C . GLU A 1 94 ? 5.641 10.829 -14.033 1.00 87.38 94 GLU A C 1
ATOM 745 O O . GLU A 1 94 ? 6.679 10.706 -14.682 1.00 87.38 94 GLU A O 1
ATOM 750 N N . GLN A 1 95 ? 5.336 10.015 -13.019 1.00 85.25 95 GLN A N 1
ATOM 751 C CA . GLN A 1 95 ? 6.217 8.933 -12.584 1.00 85.25 95 GLN A CA 1
ATOM 752 C C . GLN A 1 95 ? 6.311 7.817 -13.625 1.00 85.25 95 GLN A C 1
ATOM 754 O O . GLN A 1 95 ? 7.382 7.241 -13.782 1.00 85.25 95 GLN A O 1
ATOM 759 N N . ILE A 1 96 ? 5.235 7.542 -14.370 1.00 86.25 96 ILE A N 1
ATOM 760 C CA . ILE A 1 96 ? 5.265 6.575 -15.476 1.00 86.25 96 ILE A CA 1
ATOM 761 C C . ILE A 1 96 ? 6.272 7.008 -16.545 1.00 86.25 96 ILE A C 1
ATOM 763 O O . ILE A 1 96 ? 7.113 6.205 -16.942 1.00 86.25 96 ILE A O 1
ATOM 767 N N . GLU A 1 97 ? 6.214 8.262 -16.993 1.00 88.06 97 GLU A N 1
ATOM 768 C CA . GLU A 1 97 ? 7.119 8.756 -18.038 1.00 88.06 97 GLU A CA 1
ATOM 769 C C . GLU A 1 97 ? 8.571 8.816 -17.553 1.00 88.06 97 GLU A C 1
ATOM 771 O O . GLU A 1 97 ? 9.482 8.364 -18.247 1.00 88.06 97 GLU A O 1
ATOM 776 N N . HIS A 1 98 ? 8.792 9.269 -16.316 1.00 88.81 98 HIS A N 1
ATOM 777 C CA . HIS A 1 98 ? 10.112 9.228 -15.688 1.00 88.81 98 HIS A CA 1
ATOM 778 C C . HIS A 1 98 ? 10.685 7.802 -15.652 1.00 88.81 98 HIS A C 1
ATOM 780 O O . HIS A 1 98 ? 11.842 7.576 -16.002 1.00 88.81 98 HIS A O 1
ATOM 786 N N . LEU A 1 99 ? 9.863 6.819 -15.285 1.00 87.69 99 LEU A N 1
ATOM 787 C CA . LEU A 1 99 ? 10.289 5.431 -15.154 1.00 87.69 99 LEU A CA 1
ATOM 788 C C . LEU A 1 99 ? 10.542 4.754 -16.507 1.00 87.69 99 LEU A C 1
ATOM 790 O O . LEU A 1 99 ? 11.477 3.963 -16.620 1.00 87.69 99 LEU A O 1
ATOM 794 N N . LYS A 1 100 ? 9.773 5.105 -17.547 1.00 88.50 100 LYS A N 1
ATOM 795 C CA . LYS A 1 100 ? 10.065 4.707 -18.933 1.00 88.50 100 LYS A CA 1
ATOM 796 C C . LYS A 1 100 ? 11.429 5.222 -19.378 1.00 88.50 100 LYS A C 1
ATOM 798 O O . LYS A 1 100 ? 12.200 4.460 -19.951 1.00 88.50 100 LYS A O 1
ATOM 803 N N . ASN A 1 101 ? 11.748 6.482 -19.086 1.00 88.44 101 ASN A N 1
ATOM 804 C CA . ASN A 1 101 ? 13.045 7.061 -19.436 1.00 88.44 101 ASN A CA 1
ATOM 805 C C . ASN A 1 101 ? 14.190 6.360 -18.696 1.00 88.44 101 ASN A C 1
ATOM 807 O O . ASN A 1 101 ? 15.192 6.015 -19.316 1.00 88.44 101 ASN A O 1
ATOM 811 N N . ILE A 1 102 ? 14.017 6.073 -17.401 1.00 88.81 102 ILE A N 1
ATOM 812 C CA . ILE A 1 102 ? 14.989 5.286 -16.629 1.00 88.81 102 ILE A CA 1
ATOM 813 C C . ILE A 1 102 ? 15.185 3.896 -17.243 1.00 88.81 102 ILE A C 1
ATOM 815 O O . ILE A 1 102 ? 16.324 3.460 -17.393 1.00 88.81 102 ILE A O 1
ATOM 819 N N . LEU A 1 103 ? 14.102 3.202 -17.614 1.00 88.25 103 LEU A N 1
ATOM 820 C CA . LEU A 1 103 ? 14.187 1.890 -18.261 1.00 88.25 103 LEU A CA 1
ATOM 821 C C . LEU A 1 103 ? 14.955 1.960 -19.578 1.00 88.25 103 LEU A C 1
ATOM 823 O O . LEU A 1 103 ? 15.865 1.162 -19.775 1.00 88.25 103 LEU A O 1
ATOM 827 N N . LYS A 1 104 ? 14.645 2.939 -20.434 1.00 86.50 104 LYS A N 1
ATOM 828 C CA . LYS A 1 104 ? 15.358 3.158 -21.699 1.00 86.50 104 LYS A CA 1
ATOM 829 C C . LYS A 1 104 ? 16.855 3.347 -21.460 1.00 86.50 104 LYS A C 1
ATOM 831 O O . LYS A 1 104 ? 17.656 2.621 -22.033 1.00 86.50 104 LYS A O 1
ATOM 836 N N . ILE A 1 105 ? 17.231 4.233 -20.534 1.00 86.50 105 ILE A N 1
ATOM 837 C CA . ILE A 1 105 ? 18.638 4.475 -20.178 1.00 86.50 105 ILE A CA 1
ATOM 838 C C . ILE A 1 105 ? 19.315 3.196 -19.668 1.00 86.50 105 ILE A C 1
ATOM 840 O O . ILE A 1 105 ? 20.433 2.892 -20.077 1.00 86.50 105 ILE A O 1
ATOM 844 N N . LYS A 1 106 ? 18.652 2.423 -18.797 1.00 87.31 106 LYS A N 1
ATOM 845 C CA . LYS A 1 106 ? 19.210 1.163 -18.285 1.00 87.31 106 LYS A CA 1
ATOM 846 C C . LYS A 1 106 ? 19.427 0.143 -19.396 1.00 87.31 106 LYS A C 1
ATOM 848 O O . LYS A 1 106 ? 20.501 -0.438 -19.455 1.00 87.31 106 LYS A O 1
ATOM 853 N N . ILE A 1 107 ? 18.456 -0.035 -20.289 1.00 84.38 107 ILE A N 1
ATOM 854 C CA . ILE A 1 107 ? 18.576 -0.969 -21.416 1.00 84.38 107 ILE A CA 1
ATOM 855 C C . ILE A 1 107 ? 19.742 -0.558 -22.327 1.00 84.38 107 ILE A C 1
ATOM 857 O O . ILE A 1 107 ? 20.574 -1.396 -22.662 1.00 84.38 107 ILE A O 1
ATOM 861 N N . ILE A 1 108 ? 19.863 0.731 -22.653 1.00 82.00 108 ILE A N 1
ATOM 862 C CA . ILE A 1 108 ? 20.967 1.262 -23.469 1.00 82.00 108 ILE A CA 1
ATOM 863 C C . ILE A 1 108 ? 22.323 1.006 -22.797 1.00 82.00 108 ILE A C 1
ATOM 865 O O . ILE A 1 108 ? 23.264 0.548 -23.445 1.00 82.00 108 ILE A O 1
ATOM 869 N N . ASN A 1 109 ? 22.434 1.260 -21.492 1.00 85.12 109 ASN A N 1
ATOM 870 C CA . ASN A 1 109 ? 23.670 1.023 -20.745 1.00 85.12 109 ASN A CA 1
ATOM 871 C C . ASN A 1 109 ? 24.054 -0.463 -20.711 1.00 85.12 109 ASN A C 1
ATOM 873 O O . ASN A 1 109 ? 25.233 -0.784 -20.857 1.00 85.12 109 ASN A O 1
ATOM 877 N N . GLU A 1 110 ? 23.085 -1.367 -20.562 1.00 84.31 110 GLU A N 1
ATOM 878 C CA . GLU A 1 110 ? 23.317 -2.816 -20.609 1.00 84.31 110 GLU A CA 1
ATOM 879 C C . GLU A 1 110 ? 23.774 -3.277 -22.001 1.00 84.31 110 GLU A C 1
ATOM 881 O O . GLU A 1 110 ? 24.716 -4.062 -22.115 1.00 84.31 110 GLU A O 1
ATOM 886 N N . ILE A 1 111 ? 23.167 -2.748 -23.070 1.00 80.19 111 ILE A N 1
ATOM 887 C CA . ILE A 1 111 ? 23.574 -3.032 -24.456 1.00 80.19 111 ILE A CA 1
ATOM 888 C C . ILE A 1 111 ? 25.013 -2.558 -24.695 1.00 80.19 111 ILE A C 1
ATOM 890 O O . ILE A 1 111 ? 25.854 -3.321 -25.170 1.00 80.19 111 ILE A O 1
ATOM 894 N N . ASN A 1 112 ? 25.332 -1.323 -24.304 1.00 79.88 112 ASN A N 1
ATOM 895 C CA . ASN A 1 112 ? 26.671 -0.757 -24.470 1.00 79.88 112 ASN A CA 1
ATOM 896 C C . ASN A 1 112 ? 27.729 -1.494 -23.636 1.00 79.88 112 ASN A C 1
ATOM 898 O O . ASN A 1 112 ? 28.866 -1.634 -24.082 1.00 79.88 112 ASN A O 1
ATOM 902 N N . SER A 1 113 ? 27.362 -1.991 -22.452 1.00 80.31 113 SER A N 1
ATOM 903 C CA . SER A 1 113 ? 28.264 -2.767 -21.590 1.00 80.31 113 SER A CA 1
ATOM 904 C C . SER A 1 113 ? 28.593 -4.138 -22.183 1.00 80.31 113 SER A C 1
ATOM 906 O O . SER A 1 113 ? 29.726 -4.596 -22.060 1.00 80.31 113 SER A O 1
ATOM 908 N N . LYS A 1 114 ? 27.638 -4.776 -22.871 1.00 69.06 114 LYS A N 1
ATOM 909 C CA . LYS A 1 114 ? 27.862 -6.042 -23.591 1.00 69.06 114 LYS A CA 1
ATOM 910 C C . LYS A 1 114 ? 28.652 -5.867 -24.892 1.00 69.06 114 LYS A C 1
ATOM 912 O O . LYS A 1 114 ? 29.345 -6.791 -25.300 1.00 69.06 114 LYS A O 1
ATOM 917 N N . ASN A 1 115 ? 28.586 -4.685 -25.505 1.00 62.91 115 ASN A N 1
ATOM 918 C CA . ASN A 1 115 ? 29.303 -4.349 -26.739 1.00 62.91 115 ASN A CA 1
ATOM 919 C C . ASN A 1 115 ? 30.739 -3.829 -26.513 1.00 62.91 115 ASN A C 1
ATOM 921 O O . ASN A 1 115 ? 31.419 -3.484 -27.480 1.00 62.91 115 ASN A O 1
ATOM 925 N N . GLN A 1 116 ? 31.226 -3.764 -25.267 1.00 52.19 116 GLN A N 1
ATOM 926 C CA . GLN A 1 116 ? 32.645 -3.511 -25.004 1.00 52.19 116 GLN A CA 1
ATOM 927 C C . GLN A 1 116 ? 33.468 -4.751 -25.395 1.00 52.19 116 GLN A C 1
ATOM 929 O O . GLN A 1 116 ? 33.241 -5.828 -24.836 1.00 52.19 116 GLN A O 1
ATOM 934 N N . PRO A 1 117 ? 34.441 -4.640 -26.319 1.00 45.50 117 PRO A N 1
ATOM 935 C CA . PRO A 1 117 ? 35.350 -5.737 -26.595 1.00 45.50 117 PRO A CA 1
ATOM 936 C C . PRO A 1 117 ? 36.194 -5.981 -25.343 1.00 45.50 117 PRO A C 1
ATOM 938 O O . PRO A 1 117 ? 36.958 -5.116 -24.911 1.00 45.50 117 PRO A O 1
ATOM 941 N N . VAL A 1 118 ? 36.070 -7.173 -24.763 1.00 42.47 118 VAL A N 1
ATOM 942 C CA . VAL A 1 118 ? 37.021 -7.682 -23.773 1.00 42.47 118 VAL A CA 1
ATOM 943 C C . VAL A 1 118 ? 38.369 -7.834 -24.481 1.00 42.47 118 VAL A C 1
ATOM 945 O O . VAL A 1 118 ? 38.679 -8.879 -25.047 1.00 42.47 118 VAL A O 1
ATOM 948 N N . ASN A 1 119 ? 39.167 -6.765 -24.496 1.00 37.62 119 ASN A N 1
ATOM 949 C CA . ASN A 1 119 ? 40.571 -6.854 -24.857 1.00 37.62 119 ASN A CA 1
ATOM 950 C C . ASN A 1 119 ? 41.296 -7.565 -23.711 1.00 37.62 119 ASN A C 1
ATOM 952 O O . ASN A 1 119 ? 41.271 -7.123 -22.562 1.00 37.62 119 ASN A O 1
ATOM 956 N N . SER A 1 120 ? 41.878 -8.711 -24.040 1.00 45.78 120 SER A N 1
ATOM 957 C CA . SER A 1 120 ? 42.572 -9.613 -23.130 1.00 45.78 120 SER A CA 1
ATOM 958 C C . SER A 1 120 ? 43.813 -8.958 -22.516 1.00 45.78 120 SER A C 1
ATOM 960 O O . SER A 1 120 ? 44.598 -8.334 -23.226 1.00 45.78 120 SER A O 1
ATOM 962 N N . GLY A 1 121 ? 44.028 -9.163 -21.214 1.00 30.94 121 GLY A N 1
ATOM 963 C CA . GLY A 1 121 ? 45.266 -8.786 -20.537 1.00 30.94 121 GLY A CA 1
ATOM 964 C C . GLY A 1 121 ? 45.263 -9.098 -19.039 1.00 30.94 121 GLY A C 1
ATOM 965 O O . GLY A 1 121 ? 44.702 -8.338 -18.261 1.00 30.94 121 GLY A O 1
ATOM 966 N N . GLU A 1 122 ? 45.977 -10.172 -18.684 1.00 31.42 122 GLU A N 1
ATOM 967 C CA . GLU A 1 122 ? 46.614 -10.452 -17.379 1.00 31.42 122 GLU A CA 1
ATOM 968 C C . GLU A 1 122 ? 45.860 -11.206 -16.258 1.00 31.42 122 GLU A C 1
ATOM 970 O O . GLU A 1 122 ? 44.632 -11.269 -16.235 1.00 31.42 122 GLU A O 1
ATOM 975 N N . PRO A 1 123 ? 46.610 -11.957 -15.416 1.00 38.81 123 PRO A N 1
ATOM 976 C CA . PRO A 1 123 ? 46.333 -13.354 -15.135 1.00 38.81 123 PRO A CA 1
ATOM 977 C C . PRO A 1 123 ? 45.695 -13.559 -13.763 1.00 38.81 123 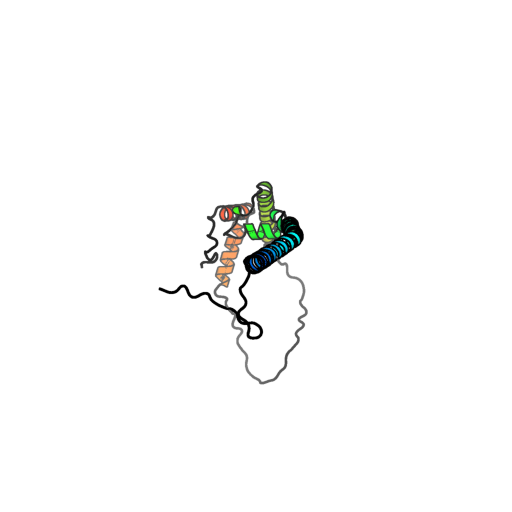PRO A C 1
ATOM 979 O O . PRO A 1 123 ? 46.039 -12.928 -12.766 1.00 38.81 123 PRO A O 1
ATOM 982 N N . VAL A 1 124 ? 44.804 -14.539 -13.710 1.00 39.88 124 VAL A N 1
ATOM 983 C CA . VAL A 1 124 ? 44.281 -15.129 -12.477 1.00 39.88 124 VAL A CA 1
ATOM 984 C C . VAL A 1 124 ? 45.386 -15.887 -11.725 1.00 39.88 124 VAL A C 1
ATOM 986 O O . VAL A 1 124 ? 45.965 -16.816 -12.294 1.00 39.88 124 VAL A O 1
ATOM 989 N N . PRO A 1 125 ? 45.648 -15.598 -10.435 1.00 41.12 125 PRO A N 1
ATOM 990 C CA . PRO A 1 125 ? 46.237 -16.577 -9.541 1.00 41.12 125 PRO A CA 1
ATOM 991 C C . PRO A 1 125 ? 45.115 -17.477 -9.007 1.00 41.12 125 PRO A C 1
ATOM 993 O O . PRO A 1 125 ? 44.265 -17.062 -8.217 1.00 41.12 125 PRO A O 1
ATOM 996 N N . SER A 1 126 ? 45.112 -18.726 -9.462 1.00 39.78 126 SER A N 1
ATOM 997 C CA . SER A 1 126 ? 44.322 -19.801 -8.868 1.00 39.78 126 SER A CA 1
ATOM 998 C C . SER A 1 126 ? 44.777 -20.053 -7.430 1.00 39.78 126 SER A C 1
ATOM 1000 O O . SER A 1 126 ? 45.932 -20.404 -7.201 1.00 39.78 126 SER A O 1
ATOM 1002 N N . SER A 1 127 ? 43.848 -19.955 -6.481 1.00 33.53 127 SER A N 1
ATOM 1003 C CA . SER A 1 127 ? 44.010 -20.474 -5.120 1.00 33.53 127 SER A CA 1
ATOM 1004 C C . SER A 1 127 ? 42.936 -21.523 -4.872 1.00 33.53 127 SER A C 1
ATOM 1006 O O . SER A 1 127 ? 41.793 -21.215 -4.544 1.00 33.53 127 SER A O 1
ATOM 1008 N N . SER A 1 128 ? 43.316 -22.780 -5.068 1.00 37.00 128 SER A N 1
ATOM 1009 C CA . SER A 1 128 ? 42.585 -23.962 -4.625 1.00 37.00 128 SER A CA 1
ATOM 1010 C C . SER A 1 128 ? 42.857 -24.250 -3.146 1.00 37.00 128 SER A C 1
ATOM 1012 O O . SER A 1 128 ? 44.012 -24.271 -2.728 1.00 37.00 128 SER A O 1
ATOM 1014 N N . SER A 1 129 ? 41.813 -24.583 -2.389 1.00 33.47 129 SER A N 1
ATOM 1015 C CA . SER A 1 129 ? 41.885 -25.415 -1.176 1.00 33.47 129 SER A CA 1
ATOM 1016 C C . SER A 1 129 ? 40.495 -26.007 -0.914 1.00 33.47 129 SER A C 1
ATOM 1018 O O . SER A 1 129 ? 39.508 -25.321 -1.147 1.00 33.47 129 SER A O 1
ATOM 1020 N N . SER A 1 130 ? 40.273 -27.210 -0.398 1.00 33.84 130 SER A N 1
ATOM 1021 C CA . SER A 1 130 ? 40.946 -28.514 -0.427 1.00 33.84 130 SER A CA 1
ATOM 1022 C C . SER A 1 130 ? 40.026 -29.435 0.387 1.00 33.84 130 SER A C 1
ATOM 1024 O O . SER A 1 130 ? 39.604 -29.073 1.482 1.00 33.84 130 SER A O 1
ATOM 1026 N N . SER A 1 131 ? 39.706 -30.628 -0.110 1.00 33.03 131 SER A N 1
ATOM 1027 C CA . SER A 1 131 ? 39.286 -31.748 0.750 1.00 33.03 131 SER A CA 1
ATOM 1028 C C . SER A 1 131 ? 39.728 -33.089 0.146 1.00 33.03 131 SER A C 1
ATOM 1030 O O . SER A 1 131 ? 39.065 -33.660 -0.707 1.00 33.03 131 SER A O 1
ATOM 1032 N N . SER A 1 132 ? 40.925 -33.504 0.587 1.00 35.06 132 SER A N 1
ATOM 1033 C CA . SER A 1 132 ? 41.413 -34.871 0.883 1.00 35.06 132 SER A CA 1
ATOM 1034 C C . SER A 1 132 ? 41.062 -36.063 -0.041 1.00 35.06 132 SER A C 1
ATOM 1036 O O . SER A 1 132 ? 39.983 -36.630 0.095 1.00 35.06 132 SER A O 1
ATOM 1038 N N . GLU A 1 133 ? 42.033 -36.436 -0.903 1.00 36.38 133 GLU A N 1
ATOM 1039 C CA . GLU A 1 133 ? 42.792 -37.724 -1.077 1.00 36.38 133 GLU A CA 1
ATOM 1040 C C . GLU A 1 133 ? 42.181 -39.098 -0.655 1.00 36.38 133 GLU A C 1
ATOM 1042 O O . GLU A 1 133 ? 41.376 -39.111 0.275 1.00 36.38 133 GLU A O 1
ATOM 1047 N N . PRO A 1 134 ? 42.658 -40.285 -1.158 1.00 44.59 134 PRO A N 1
ATOM 1048 C CA . PRO A 1 134 ? 43.756 -40.552 -2.123 1.00 44.59 134 PRO A CA 1
ATOM 1049 C C . PRO A 1 134 ? 43.520 -41.635 -3.228 1.00 44.59 134 PRO A C 1
ATOM 1051 O O . PRO A 1 134 ? 42.705 -42.543 -3.098 1.00 44.59 134 PRO A O 1
ATOM 1054 N N . ALA A 1 135 ? 44.377 -41.559 -4.263 1.00 30.28 135 ALA A N 1
ATOM 1055 C CA . ALA A 1 135 ? 45.002 -42.614 -5.096 1.00 30.28 135 ALA A CA 1
ATOM 1056 C C . ALA A 1 135 ? 44.165 -43.707 -5.819 1.00 30.28 135 ALA A C 1
ATOM 1058 O O . ALA A 1 135 ? 43.534 -44.553 -5.196 1.00 30.28 135 ALA A O 1
ATOM 1059 N N . THR A 1 136 ? 44.343 -43.847 -7.146 1.00 28.75 136 THR A N 1
ATOM 1060 C CA . THR A 1 136 ? 45.230 -44.863 -7.783 1.00 28.75 136 THR A CA 1
ATOM 1061 C C . THR A 1 136 ? 45.179 -44.764 -9.324 1.00 28.75 136 THR A C 1
ATOM 1063 O O . THR A 1 136 ? 44.118 -44.787 -9.931 1.00 28.75 136 THR A O 1
ATOM 1066 N N . SER A 1 137 ? 46.372 -44.641 -9.911 1.00 38.22 137 SER A N 1
ATOM 1067 C CA . SER A 1 137 ? 46.847 -44.871 -11.289 1.00 38.22 137 SER A CA 1
ATOM 1068 C C . SER A 1 137 ? 45.890 -45.288 -12.430 1.00 38.22 137 SER A C 1
ATOM 1070 O O . SER A 1 137 ? 45.210 -46.305 -12.340 1.00 38.22 137 SER A O 1
ATOM 1072 N N . ALA A 1 138 ? 46.080 -44.609 -13.574 1.00 35.44 138 ALA A N 1
ATOM 1073 C CA . ALA A 1 138 ? 46.262 -45.157 -14.933 1.00 35.44 138 ALA A CA 1
ATOM 1074 C C . ALA A 1 138 ? 45.306 -44.628 -16.026 1.00 35.44 138 ALA A C 1
ATOM 1076 O O . ALA A 1 138 ? 44.093 -44.774 -15.953 1.00 35.44 138 ALA A O 1
ATOM 1077 N N . ALA A 1 139 ? 45.947 -44.138 -17.096 1.00 35.50 139 ALA A N 1
ATOM 1078 C CA . ALA A 1 139 ? 45.456 -43.898 -18.456 1.00 35.50 139 ALA A CA 1
ATOM 1079 C C . ALA A 1 139 ? 44.491 -42.712 -18.696 1.00 35.50 139 ALA A C 1
ATOM 1081 O O . ALA A 1 139 ? 43.394 -42.629 -18.161 1.00 35.50 139 ALA A O 1
ATOM 1082 N N . ASN A 1 140 ? 44.950 -41.810 -19.574 1.00 48.47 140 ASN A N 1
ATOM 1083 C CA . ASN A 1 140 ? 44.258 -40.669 -20.188 1.00 48.47 140 ASN A CA 1
ATOM 1084 C C . ASN A 1 140 ? 42.727 -40.799 -20.313 1.00 48.47 140 ASN A C 1
ATOM 1086 O O . ASN A 1 140 ? 42.260 -41.776 -20.901 1.00 48.47 140 ASN A O 1
ATOM 1090 N N . PRO A 1 141 ? 41.963 -39.733 -20.012 1.00 42.59 141 PRO A N 1
ATOM 1091 C CA . PRO A 1 141 ? 40.697 -39.495 -20.671 1.00 42.59 141 PRO A CA 1
ATOM 1092 C C . PRO A 1 141 ? 40.837 -38.363 -21.693 1.00 42.59 141 PRO A C 1
ATOM 1094 O O . PRO A 1 141 ? 41.197 -37.226 -21.394 1.00 42.59 141 PRO A O 1
ATOM 1097 N N . VAL A 1 142 ? 40.544 -38.750 -22.929 1.00 40.69 142 VAL A N 1
ATOM 1098 C CA . VAL A 1 142 ? 40.210 -37.931 -24.091 1.00 40.69 142 VAL A CA 1
ATOM 1099 C C . VAL A 1 142 ? 39.476 -36.650 -23.688 1.00 40.69 142 VAL A C 1
ATOM 1101 O O . VAL A 1 142 ? 38.460 -36.690 -22.995 1.00 40.69 142 VAL A O 1
ATOM 1104 N N . GLN A 1 143 ? 39.984 -35.518 -24.172 1.00 49.56 143 GLN A N 1
ATOM 1105 C CA . GLN A 1 143 ? 39.365 -34.202 -24.081 1.00 49.56 143 GLN A CA 1
ATOM 1106 C C . GLN A 1 143 ? 38.092 -34.200 -24.936 1.00 49.56 143 GLN A C 1
ATOM 1108 O O . GLN A 1 143 ? 38.092 -33.806 -26.100 1.00 49.56 143 GLN A O 1
ATOM 1113 N N . LEU A 1 144 ? 37.006 -34.721 -24.370 1.00 44.44 144 LEU A N 1
ATOM 1114 C CA . LEU A 1 144 ? 35.675 -34.610 -24.941 1.00 44.44 144 LEU A CA 1
ATOM 1115 C C . LEU A 1 144 ? 35.289 -33.138 -24.821 1.00 44.44 144 LEU A C 1
ATOM 1117 O O . LEU A 1 144 ? 34.888 -32.664 -23.759 1.00 44.44 144 LEU A O 1
ATOM 1121 N N . GLN A 1 145 ? 35.489 -32.399 -25.913 1.00 55.69 145 GLN A N 1
ATOM 1122 C CA . GLN A 1 145 ? 34.837 -31.118 -26.108 1.00 55.69 145 GLN A CA 1
ATOM 1123 C C . GLN A 1 145 ? 33.351 -31.366 -25.867 1.00 55.69 145 GLN A C 1
ATOM 1125 O O . GLN A 1 145 ? 32.706 -32.099 -26.618 1.00 55.69 145 GLN A O 1
ATOM 1130 N N . THR A 1 146 ? 32.815 -30.805 -24.789 1.00 50.94 146 THR A N 1
ATOM 1131 C CA . THR A 1 146 ? 31.375 -30.691 -24.621 1.00 50.94 146 THR A CA 1
ATOM 1132 C C . THR A 1 146 ? 30.925 -29.721 -25.706 1.00 50.94 146 THR A C 1
ATOM 1134 O O . THR A 1 146 ? 30.907 -28.509 -25.494 1.00 50.94 146 THR A O 1
ATOM 1137 N N . LEU A 1 147 ? 30.675 -30.236 -26.910 1.00 57.84 147 LEU A N 1
ATOM 1138 C CA . LEU A 1 147 ? 29.988 -29.504 -27.959 1.00 57.84 147 LEU A CA 1
ATOM 1139 C C . LEU A 1 147 ? 28.618 -29.180 -27.372 1.00 57.84 147 LEU A C 1
ATOM 1141 O O . LEU A 1 147 ? 27.738 -30.038 -27.315 1.00 57.84 147 LEU A O 1
ATOM 1145 N N . SER A 1 148 ? 28.486 -27.978 -26.808 1.00 75.81 148 SER A N 1
ATOM 1146 C CA . SER A 1 148 ? 27.192 -27.461 -26.393 1.00 75.81 148 SER A CA 1
ATOM 1147 C C . SER A 1 148 ? 26.341 -27.471 -27.653 1.00 75.81 148 SER A C 1
ATOM 1149 O O . SER A 1 148 ? 26.653 -26.757 -28.598 1.00 75.81 148 SER A O 1
ATOM 1151 N N . LEU A 1 149 ? 25.315 -28.322 -27.694 1.00 80.62 149 LEU A N 1
ATOM 1152 C CA . LEU A 1 149 ? 24.391 -28.468 -28.828 1.00 80.62 149 LEU A CA 1
ATOM 1153 C C . LEU A 1 149 ? 23.819 -27.116 -29.287 1.00 80.62 149 LEU A C 1
ATOM 1155 O O . LEU A 1 149 ? 23.426 -26.955 -30.436 1.00 80.62 149 LEU A O 1
ATOM 1159 N N . TRP A 1 150 ? 23.799 -26.155 -28.368 1.00 80.25 150 TRP A N 1
ATOM 1160 C CA . TRP A 1 150 ? 23.281 -24.817 -28.558 1.00 80.25 150 TRP A CA 1
ATOM 1161 C C . TRP A 1 150 ? 24.341 -23.790 -28.942 1.00 80.25 150 TRP A C 1
ATOM 1163 O O . TRP A 1 150 ? 23.956 -22.679 -29.241 1.00 80.25 150 TRP A O 1
ATOM 1173 N N . SER A 1 151 ? 25.641 -24.102 -29.004 1.00 80.50 151 SER A N 1
ATOM 1174 C CA . SER A 1 151 ? 26.658 -23.068 -29.263 1.00 80.50 151 SER A CA 1
ATOM 1175 C C . SER A 1 151 ? 26.467 -22.362 -30.606 1.00 80.50 151 SER A C 1
ATOM 1177 O O . SER A 1 151 ? 26.619 -21.149 -30.689 1.00 80.50 151 SER A O 1
ATOM 1179 N N . GLU A 1 152 ? 26.110 -23.100 -31.655 1.00 80.62 152 GLU A N 1
ATOM 1180 C CA . GLU A 1 152 ? 25.833 -22.522 -32.972 1.00 80.62 152 GLU A CA 1
ATOM 1181 C C . GLU A 1 152 ? 24.565 -21.660 -32.937 1.00 80.62 152 GLU A C 1
ATOM 1183 O O . GLU A 1 152 ? 24.586 -20.515 -33.389 1.00 80.62 152 GLU A O 1
ATOM 1188 N N . PHE A 1 153 ? 23.510 -22.161 -32.288 1.00 78.75 153 PHE A N 1
ATOM 1189 C CA . PHE A 1 153 ? 22.254 -21.438 -32.099 1.00 78.75 153 PHE A CA 1
ATOM 1190 C C . PHE A 1 153 ? 22.437 -20.168 -31.263 1.00 78.75 153 PHE A C 1
ATOM 1192 O O . PHE A 1 153 ? 22.017 -19.099 -31.687 1.00 78.75 153 PHE A O 1
ATOM 1199 N N . ASP A 1 154 ? 23.122 -20.257 -30.127 1.00 79.56 154 ASP A N 1
ATOM 1200 C CA . ASP A 1 154 ? 23.422 -19.141 -29.237 1.00 79.56 154 ASP A CA 1
ATOM 1201 C C . ASP A 1 154 ? 24.187 -18.064 -30.014 1.00 79.56 154 ASP A C 1
ATOM 1203 O O . ASP A 1 154 ? 23.769 -16.911 -30.024 1.00 79.56 154 ASP A O 1
ATOM 1207 N N . THR A 1 155 ? 25.203 -18.438 -30.806 1.00 79.19 155 THR A N 1
ATOM 1208 C CA . THR A 1 155 ? 25.930 -17.466 -31.642 1.00 79.19 155 THR A CA 1
ATOM 1209 C C . THR A 1 155 ? 25.079 -16.837 -32.745 1.00 79.19 155 THR A C 1
ATOM 1211 O O . THR A 1 155 ? 25.344 -15.704 -33.147 1.00 79.19 155 THR A O 1
ATOM 1214 N N . GLU A 1 156 ? 24.086 -17.548 -33.277 1.00 76.38 156 GLU A N 1
ATOM 1215 C CA . GLU A 1 156 ? 23.168 -17.019 -34.286 1.00 76.38 156 GLU A CA 1
ATOM 1216 C C . GLU A 1 156 ? 22.126 -16.089 -33.655 1.00 76.38 156 GLU A C 1
ATOM 1218 O O . GLU A 1 156 ? 21.899 -14.987 -34.159 1.00 76.38 156 GLU A O 1
ATOM 1223 N N . THR A 1 157 ? 21.595 -16.458 -32.488 1.00 70.88 157 THR A N 1
ATOM 1224 C CA . THR A 1 157 ? 20.719 -15.588 -31.701 1.00 70.88 157 THR A CA 1
ATOM 1225 C C . THR A 1 157 ? 21.440 -14.351 -31.186 1.00 70.88 157 THR A C 1
ATOM 1227 O O . THR A 1 157 ? 20.858 -13.273 -31.224 1.00 70.88 157 THR A O 1
ATOM 1230 N N . ASP A 1 158 ? 22.712 -14.450 -30.796 1.00 66.94 158 ASP A N 1
ATOM 1231 C CA . ASP A 1 158 ? 23.526 -13.309 -30.375 1.00 66.94 158 ASP A CA 1
ATOM 1232 C C . ASP A 1 158 ? 23.754 -12.335 -31.536 1.00 66.94 158 ASP A C 1
ATOM 1234 O O . ASP A 1 158 ? 23.650 -11.119 -31.363 1.00 66.94 158 ASP A O 1
ATOM 1238 N N . LYS A 1 159 ? 24.000 -12.849 -32.750 1.00 67.69 159 LYS A N 1
ATOM 1239 C CA . LYS A 1 159 ? 24.107 -12.022 -33.965 1.00 67.69 159 LYS A CA 1
ATOM 1240 C C . LYS A 1 159 ? 22.782 -11.331 -34.288 1.00 67.69 159 LYS A C 1
ATOM 1242 O O . LYS A 1 159 ? 22.776 -10.142 -34.601 1.00 67.69 159 LYS A O 1
ATOM 1247 N N . GLU A 1 160 ? 21.662 -12.047 -34.199 1.00 61.44 160 GLU A N 1
ATOM 1248 C CA . GLU A 1 160 ? 20.334 -11.490 -34.471 1.00 61.44 160 GLU A CA 1
ATOM 1249 C C . GLU A 1 160 ? 19.898 -10.481 -33.394 1.00 61.44 160 GLU A C 1
ATOM 1251 O O . GLU A 1 160 ? 19.325 -9.435 -33.710 1.00 61.44 160 GLU A O 1
ATOM 1256 N N . PHE A 1 161 ? 20.225 -10.746 -32.129 1.00 58.03 161 PHE A N 1
ATOM 1257 C CA . PHE A 1 161 ? 20.019 -9.833 -31.009 1.00 58.03 161 PHE A CA 1
ATOM 1258 C C . PHE A 1 161 ? 20.855 -8.563 -31.194 1.00 58.03 161 PHE A C 1
ATOM 1260 O O . PHE A 1 161 ? 20.321 -7.461 -31.113 1.00 58.03 161 PHE A O 1
ATOM 1267 N N . SER A 1 162 ? 22.132 -8.692 -31.562 1.00 58.31 162 SER A N 1
ATOM 1268 C CA . SER A 1 162 ? 23.026 -7.550 -31.783 1.00 58.31 162 SER A CA 1
ATOM 1269 C C . SER A 1 162 ? 22.609 -6.640 -32.952 1.00 58.31 162 SER A C 1
ATOM 1271 O O . SER A 1 162 ? 22.991 -5.472 -32.969 1.00 58.31 162 SER A O 1
ATOM 1273 N N . LEU A 1 163 ? 21.829 -7.139 -33.920 1.00 53.56 163 LEU A N 1
ATOM 1274 C CA . LEU A 1 163 ? 21.262 -6.341 -35.020 1.00 53.56 163 LEU A CA 1
ATOM 1275 C C . LEU A 1 163 ? 19.977 -5.599 -34.616 1.00 53.56 163 LEU A C 1
ATOM 1277 O O . LEU A 1 163 ? 19.681 -4.536 -35.162 1.00 53.56 163 LEU A O 1
ATOM 1281 N N . LYS A 1 164 ? 19.217 -6.144 -33.658 1.00 54.22 164 LYS A N 1
ATOM 1282 C CA . LYS A 1 164 ? 17.967 -5.555 -33.147 1.00 54.22 164 LYS A CA 1
ATOM 1283 C C . LYS A 1 164 ? 18.195 -4.541 -32.018 1.00 54.22 164 LYS A C 1
ATOM 1285 O O . LYS A 1 164 ? 17.326 -3.713 -31.774 1.00 54.22 164 LYS A O 1
ATOM 1290 N N . THR A 1 165 ? 19.359 -4.544 -31.366 1.00 53.38 165 THR A N 1
ATOM 1291 C CA . THR A 1 165 ? 19.680 -3.705 -30.190 1.00 53.38 165 THR A CA 1
ATOM 1292 C C . THR A 1 165 ? 20.149 -2.278 -30.508 1.00 53.38 165 THR A C 1
ATOM 1294 O O . THR A 1 165 ? 20.795 -1.635 -29.681 1.00 53.38 165 THR A O 1
ATOM 1297 N N . SER A 1 166 ? 19.805 -1.726 -31.678 1.00 64.06 166 SER A N 1
ATOM 1298 C CA . SER A 1 166 ? 19.886 -0.271 -31.876 1.00 64.06 166 SER A CA 1
ATOM 1299 C C . SER A 1 166 ? 19.018 0.443 -30.825 1.00 64.06 166 SER A C 1
ATOM 1301 O O . SER A 1 166 ? 17.995 -0.104 -30.414 1.00 64.06 166 SER A O 1
ATOM 1303 N N . ASP A 1 167 ? 19.387 1.660 -30.408 1.00 63.81 167 ASP A N 1
ATOM 1304 C CA . ASP A 1 167 ? 18.621 2.498 -29.457 1.00 63.81 167 ASP A CA 1
ATOM 1305 C C . ASP A 1 167 ? 17.112 2.519 -29.788 1.00 63.81 167 ASP A C 1
ATOM 1307 O O . ASP A 1 167 ? 16.245 2.343 -28.930 1.00 63.81 167 ASP A O 1
ATOM 1311 N N . VAL A 1 168 ? 16.804 2.594 -31.085 1.00 63.91 168 VAL A N 1
ATOM 1312 C CA . VAL A 1 168 ? 15.437 2.561 -31.620 1.00 63.91 168 VAL A CA 1
ATOM 1313 C C . VAL A 1 168 ? 14.746 1.210 -31.386 1.00 63.91 168 VAL A C 1
ATOM 1315 O O . VAL A 1 168 ? 13.579 1.186 -31.004 1.00 63.91 168 VAL A O 1
ATOM 1318 N N . GLY A 1 169 ? 15.456 0.092 -31.556 1.00 72.38 169 GLY A N 1
ATOM 1319 C CA . GLY A 1 169 ? 14.906 -1.254 -31.370 1.00 72.38 169 GLY A CA 1
ATOM 1320 C C . GLY A 1 169 ? 14.649 -1.600 -29.903 1.00 72.38 169 GLY A C 1
ATOM 1321 O O . GLY A 1 169 ? 13.614 -2.178 -29.580 1.00 72.38 169 GLY A O 1
ATOM 1322 N N . ALA A 1 170 ? 15.523 -1.157 -28.995 1.00 70.69 170 ALA A N 1
ATOM 1323 C CA . ALA A 1 170 ? 15.325 -1.311 -27.553 1.00 70.69 170 ALA A CA 1
ATOM 1324 C C . ALA A 1 170 ? 14.096 -0.534 -27.042 1.00 70.69 170 ALA A C 1
ATOM 1326 O O . ALA A 1 170 ? 13.340 -1.023 -26.198 1.00 70.69 170 ALA A O 1
ATOM 1327 N N . ALA A 1 171 ? 13.879 0.680 -27.559 1.00 76.12 171 ALA A N 1
ATOM 1328 C CA . ALA A 1 171 ? 12.703 1.477 -27.229 1.00 76.12 171 ALA A CA 1
ATOM 1329 C C . ALA A 1 171 ? 11.411 0.861 -27.792 1.00 76.12 171 ALA A C 1
ATOM 1331 O O . ALA A 1 171 ? 10.412 0.792 -27.076 1.00 76.12 171 ALA A O 1
ATOM 1332 N N . GLU A 1 172 ? 11.439 0.382 -29.038 1.00 82.56 172 GLU A N 1
ATOM 1333 C CA . GLU A 1 172 ? 10.290 -0.256 -29.688 1.00 82.56 172 GLU A CA 1
ATOM 1334 C C . GLU A 1 172 ? 9.898 -1.574 -29.004 1.00 82.56 172 GLU A C 1
ATOM 1336 O O . GLU A 1 172 ? 8.713 -1.843 -28.798 1.00 82.56 172 GLU A O 1
ATOM 1341 N N . GLU A 1 173 ? 10.874 -2.376 -28.574 1.00 82.50 173 GLU A N 1
ATOM 1342 C CA . GLU A 1 173 ? 10.620 -3.608 -27.826 1.00 82.50 173 GLU A CA 1
ATOM 1343 C C . GLU A 1 173 ? 10.004 -3.327 -26.448 1.00 82.50 173 GLU A C 1
ATOM 1345 O O . GLU A 1 173 ? 9.042 -3.991 -26.048 1.00 82.50 173 GLU A O 1
ATOM 1350 N N . LEU A 1 174 ? 10.498 -2.303 -25.742 1.00 84.88 174 LEU A N 1
ATOM 1351 C CA . LEU A 1 174 ? 9.908 -1.869 -24.478 1.00 84.88 174 LEU A CA 1
ATOM 1352 C C . LEU A 1 174 ? 8.459 -1.404 -24.673 1.00 84.88 174 LEU A C 1
ATOM 1354 O O . LEU A 1 174 ? 7.579 -1.792 -23.903 1.00 84.88 174 LEU A O 1
ATOM 1358 N N . ASP A 1 175 ? 8.192 -0.607 -25.707 1.00 85.25 175 ASP A N 1
ATOM 1359 C CA . ASP A 1 175 ? 6.843 -0.130 -26.010 1.00 85.25 175 ASP A CA 1
ATOM 1360 C C . ASP A 1 175 ? 5.911 -1.290 -26.402 1.00 85.25 175 ASP A C 1
ATOM 1362 O O . ASP A 1 175 ? 4.764 -1.339 -25.944 1.00 85.25 175 ASP A O 1
ATOM 1366 N N . LYS A 1 176 ? 6.412 -2.288 -27.141 1.00 87.75 176 LYS A N 1
ATOM 1367 C CA . LYS A 1 176 ? 5.685 -3.528 -27.450 1.00 87.75 176 LYS A CA 1
ATOM 1368 C C . LYS A 1 176 ? 5.342 -4.319 -26.183 1.00 87.75 176 LYS A C 1
ATOM 1370 O O . LYS A 1 176 ? 4.185 -4.693 -25.992 1.00 87.75 176 LYS A O 1
ATOM 1375 N N . TYR A 1 177 ? 6.301 -4.506 -25.276 1.00 87.19 177 TYR A N 1
ATOM 1376 C CA . TYR A 1 177 ? 6.067 -5.170 -23.990 1.00 87.19 177 TYR A CA 1
ATOM 1377 C C . TYR A 1 177 ? 5.009 -4.439 -23.146 1.00 87.19 177 TYR A C 1
ATOM 1379 O O . TYR A 1 177 ? 4.134 -5.066 -22.535 1.00 87.19 177 TYR A O 1
ATOM 1387 N N . LEU A 1 178 ? 5.054 -3.105 -23.116 1.00 85.94 178 LEU A N 1
ATOM 1388 C CA . LEU A 1 178 ? 4.076 -2.295 -22.389 1.00 85.94 178 LEU A CA 1
ATOM 1389 C C . LEU A 1 178 ? 2.680 -2.338 -23.030 1.00 85.94 178 LEU A C 1
ATOM 1391 O O . LEU A 1 178 ? 1.691 -2.234 -22.300 1.00 85.94 178 LEU A O 1
ATOM 1395 N N . ALA A 1 179 ? 2.595 -2.513 -24.352 1.00 85.69 179 ALA A N 1
ATOM 1396 C CA . ALA A 1 179 ? 1.345 -2.616 -25.104 1.00 85.69 179 ALA A CA 1
ATOM 1397 C C . ALA A 1 179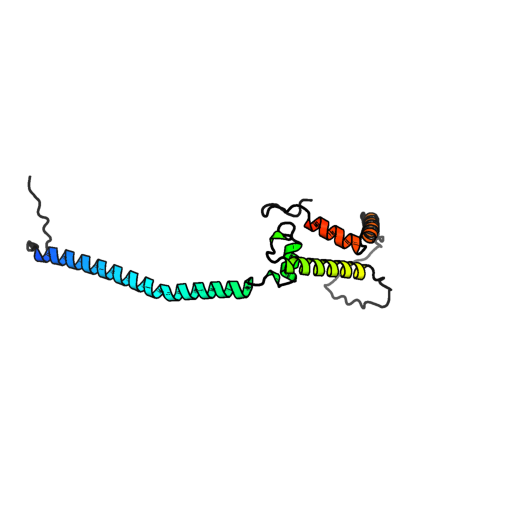 ? 0.656 -3.988 -24.983 1.00 85.69 179 ALA A C 1
ATOM 1399 O O . ALA A 1 179 ? -0.566 -4.066 -25.121 1.00 85.69 179 ALA A O 1
ATOM 1400 N N . ASP A 1 180 ? 1.405 -5.057 -24.697 1.00 84.69 180 ASP A N 1
ATOM 1401 C CA . ASP A 1 180 ? 0.844 -6.401 -24.538 1.00 84.69 180 ASP A CA 1
ATOM 1402 C C . ASP A 1 180 ? -0.230 -6.470 -23.434 1.00 84.69 180 ASP A C 1
ATOM 1404 O O . ASP A 1 180 ? -0.187 -5.759 -22.421 1.00 84.69 180 ASP A O 1
ATOM 1408 N N . ASN A 1 181 ? -1.174 -7.402 -23.576 1.00 82.31 181 ASN A N 1
ATOM 1409 C CA . ASN A 1 181 ? -2.257 -7.584 -22.609 1.00 82.31 181 ASN A CA 1
ATOM 1410 C C . ASN A 1 181 ? -1.743 -7.983 -21.215 1.00 82.31 181 ASN A C 1
ATOM 1412 O O . ASN A 1 181 ? -0.732 -8.670 -21.062 1.00 82.31 181 ASN A O 1
ATOM 1416 N N . LEU A 1 182 ? -2.475 -7.565 -20.180 1.00 82.31 182 LEU A N 1
ATOM 1417 C CA . LEU A 1 182 ? -2.175 -7.939 -18.799 1.00 82.31 182 LEU A CA 1
ATOM 1418 C C . LEU A 1 182 ? -2.593 -9.382 -18.532 1.00 82.31 182 LEU A C 1
ATOM 1420 O O . LEU A 1 182 ? -3.712 -9.789 -18.848 1.00 82.31 182 LEU A O 1
ATOM 1424 N N . ILE A 1 183 ? -1.713 -10.126 -17.870 1.00 85.06 183 ILE A N 1
ATOM 1425 C CA . ILE A 1 183 ? -2.009 -11.480 -17.400 1.00 85.06 183 ILE A CA 1
ATOM 1426 C C . ILE A 1 183 ? -2.826 -11.388 -16.107 1.00 85.06 183 ILE A C 1
ATOM 1428 O O . ILE A 1 183 ? -2.547 -10.564 -15.230 1.00 85.06 183 ILE A O 1
ATOM 1432 N N . LYS A 1 184 ? -3.837 -12.250 -15.947 1.00 82.81 184 LYS A N 1
ATOM 1433 C CA . LYS A 1 184 ? -4.607 -12.301 -14.696 1.00 82.81 184 LYS A CA 1
ATOM 1434 C C . LYS A 1 184 ? -3.704 -12.707 -13.534 1.00 82.81 184 LYS A C 1
ATOM 1436 O O . LYS A 1 184 ? -2.862 -13.590 -13.657 1.00 82.81 184 LYS A O 1
ATOM 1441 N N . ARG A 1 185 ? -3.948 -12.138 -12.351 1.00 80.69 185 ARG A N 1
ATOM 1442 C CA . ARG A 1 185 ? -3.147 -12.422 -11.143 1.00 80.69 185 ARG A CA 1
ATOM 1443 C C . ARG A 1 185 ? -3.110 -13.900 -10.741 1.00 80.69 185 ARG A C 1
ATOM 1445 O O . ARG A 1 185 ? -2.159 -14.311 -10.087 1.00 80.69 185 ARG A O 1
ATOM 1452 N N . THR A 1 186 ? -4.144 -14.663 -11.088 1.00 85.00 186 THR A N 1
ATOM 1453 C CA . THR A 1 186 ? -4.285 -16.092 -10.772 1.00 85.00 186 THR A CA 1
ATOM 1454 C C . THR A 1 186 ? -3.592 -17.006 -11.778 1.00 85.00 186 THR A C 1
ATOM 1456 O O . THR A 1 186 ? -3.497 -18.207 -11.547 1.00 85.00 186 THR A O 1
ATOM 1459 N N . GLU A 1 187 ? -3.143 -16.471 -12.910 1.00 81.81 187 GLU A N 1
ATOM 1460 C CA . GLU A 1 187 ? -2.504 -17.249 -13.962 1.00 81.81 187 GLU A CA 1
ATOM 1461 C C . GLU A 1 187 ? -0.983 -17.267 -13.765 1.00 81.81 187 GLU A C 1
ATOM 1463 O O . GLU A 1 187 ? -0.385 -16.305 -13.277 1.00 81.81 187 GLU A O 1
ATOM 1468 N N . ARG A 1 188 ? -0.342 -18.387 -14.129 1.00 77.19 188 ARG A N 1
ATOM 1469 C CA . ARG A 1 188 ? 1.121 -18.489 -14.113 1.00 77.19 188 ARG A CA 1
ATOM 1470 C C . ARG A 1 188 ? 1.697 -17.633 -15.249 1.00 77.19 188 ARG A C 1
ATOM 1472 O O . ARG A 1 188 ? 1.311 -17.870 -16.392 1.00 77.19 188 ARG A O 1
ATOM 1479 N N . PRO A 1 189 ? 2.605 -16.684 -14.957 1.00 71.00 189 PRO A N 1
ATOM 1480 C CA . PRO A 1 189 ? 3.150 -15.776 -15.966 1.00 71.00 189 PRO A CA 1
ATOM 1481 C C . PRO A 1 189 ? 4.163 -16.447 -16.905 1.00 71.00 189 PRO A C 1
ATOM 1483 O O . PRO A 1 189 ? 4.346 -15.981 -18.020 1.00 71.00 189 PRO A O 1
ATOM 1486 N N . LEU A 1 190 ? 4.787 -17.550 -16.482 1.00 70.31 190 LEU A N 1
ATOM 1487 C CA . LEU A 1 190 ? 5.748 -18.319 -17.276 1.00 70.31 190 LEU A CA 1
ATOM 1488 C C . LEU A 1 190 ? 5.097 -19.626 -17.746 1.00 70.31 190 LEU A C 1
ATOM 1490 O O . LEU A 1 190 ? 5.256 -20.672 -17.113 1.00 70.31 190 LEU A O 1
ATOM 1494 N N . LYS A 1 191 ? 4.282 -19.550 -18.801 1.00 64.12 191 LYS A N 1
ATOM 1495 C CA . LYS A 1 191 ? 3.842 -20.734 -19.550 1.00 64.12 191 LYS A CA 1
ATOM 1496 C C . LYS A 1 191 ? 4.800 -20.885 -20.730 1.00 64.12 191 LYS A C 1
ATOM 1498 O O . LYS A 1 191 ? 4.785 -20.028 -21.608 1.00 64.12 191 LYS A O 1
ATOM 1503 N N . TYR A 1 192 ? 5.638 -21.914 -20.681 1.00 45.19 192 TYR A N 1
ATOM 1504 C CA . TYR A 1 192 ? 6.463 -22.365 -21.801 1.00 45.19 192 TYR A CA 1
ATOM 1505 C C . TYR A 1 192 ? 5.736 -23.501 -22.513 1.00 45.19 192 TYR A C 1
ATOM 1507 O O . TYR A 1 192 ? 5.094 -24.303 -21.788 1.00 45.19 192 TYR A O 1
#

Secondary structure (DSSP, 8-state):
------PPEETTEE----HHHHHHHHHHHHHHHHHHHHHHHHHHHHHHHHHHHHHHHHHHHHHHHHTTGGG-HHHHHHHHTSTTTGGGG---HHHHHHHHHHHHHHHHHHHHHHTS--------------------------------TTHHHHHHHHHHHHHH-SHHHHHHHHHHHHHSPPPPTTS-S---

Sequence (192 aa):
MESAARYFEVDGLPHFGCLAHKLNLVIQDALKEIGDTLTKVQSLQELYDPVKKLAEKLKEGMKTRLGNLERNETISLSTILDPRFKLKAIKNKEQIEHLKNILKIKIINEINSKNQPVNSGEPVPSSSSSSSEPATSAANPVQLQTLSLWSEFDTETDKEFSLKTSDVGAAEELDKYLADNLIKRTERPLKY

Radius of gyration: 40.78 Å; chains: 1; bounding box: 104×57×96 Å

Foldseek 3Di:
DDDDDDFDDDPHDGDPCPPVNVVVVVVVVVVVVVVVVVVVVVVVVVVPVVVVVVVVVVVVVCCVPPVPLLPPLVSVLVQLPALQRNCNVDDDPVSNVVNLVVQLVVLLVVLVVVPDPPPDDDDDDDDDDDDDDDDDDDDDDDPPPPPPPCPVVVVVVVVVVNVQSDSVSSSVVSVVSSPDDHDHPPDDPDDD

Organism: Parnassius apollo (NCBI:txid110799)

pLDDT: mean 73.56, std 20.06, range [28.75, 96.69]